Protein AF-A0A9W2Z5X0-F1 (afdb_monomer_lite)

Foldseek 3Di:
DEDEDPDEEEAEDEDADEDEDYYEYADEYEYEYEYADEYEYEEEYADEYEYEEEYAPEYEEDYEYAAEYEFDYEYAADYDYEEDDAAAYWWAWYYQAWTKTWYFTPCGDIFIEIEHHDEEGDEDENHYEYYDYYYDYYEAYYYYEDYYEYEEEYEPEYEYEYYDYDEYEYEYYDDDEYEYYEEEEPYYEYEYEDDPYYEYEEEAEPYYEYEEYADPDYEYEAEYEPDYYYYYDHDPDHYYHYDYD

Radius of gyration: 20.67 Å; chains: 1; bounding box: 52×22×67 Å

Secondary structure (DSSP, 8-state):
--EEE-SSEE--EEESSSEE--EEESSSEE--EEESSSEEEEEEESSSEE--EEESSSEEEEEEESSSEE----BSSSEE----BSSSEE----BSSSEE-----SSSEE-----SSS-B----BSSSEE--EEESSSEE--EEESSSEE--EEESSSEE--EEESSSEE--EEESSSEE--EEESSSEE--EEESSSEE--EEESSSEE--EEESSSEEEEEEESSSEE--EEE-SSEEEEEE-

pLDDT: mean 72.11, std 10.72, range [49.56, 91.31]

Organism: Biomphalaria glabrata (NCBI:txid6526)

Structure (mmCIF, N/CA/C/O backbone):
data_AF-A0A9W2Z5X0-F1
#
_entry.id   AF-A0A9W2Z5X0-F1
#
loop_
_atom_site.group_PDB
_atom_site.id
_atom_site.type_symbol
_atom_site.label_atom_id
_atom_site.label_alt_id
_atom_site.label_comp_id
_atom_site.label_asym_id
_atom_site.label_entity_id
_atom_site.label_seq_id
_atom_site.pdbx_PDB_ins_code
_atom_site.Cartn_x
_atom_site.Cartn_y
_atom_site.Cartn_z
_atom_site.occupancy
_atom_site.B_iso_or_equiv
_atom_site.auth_seq_id
_atom_site.auth_comp_id
_atom_site.auth_asym_id
_atom_site.auth_atom_id
_atom_site.pdbx_PDB_model_num
ATOM 1 N N . MET A 1 1 ? 16.957 13.459 -20.849 1.00 58.09 1 MET A N 1
ATOM 2 C CA . MET A 1 1 ? 16.651 13.043 -22.232 1.00 58.09 1 MET A CA 1
ATOM 3 C C . MET A 1 1 ? 15.141 13.015 -22.408 1.00 58.09 1 MET A C 1
ATOM 5 O O . MET A 1 1 ? 14.429 13.241 -21.432 1.00 58.09 1 MET A O 1
ATOM 9 N N . LYS A 1 2 ? 14.647 12.897 -23.642 1.00 66.69 2 LYS A N 1
ATOM 10 C CA . LYS A 1 2 ? 13.210 12.795 -23.908 1.00 66.69 2 LYS A CA 1
ATOM 11 C C . LYS A 1 2 ? 12.996 11.742 -24.983 1.00 66.69 2 LYS A C 1
ATOM 13 O O . LYS A 1 2 ? 13.159 12.061 -26.160 1.00 66.69 2 LYS A O 1
ATOM 18 N N . ASP A 1 3 ? 12.544 10.569 -24.566 1.00 66.88 3 ASP A N 1
ATOM 19 C CA . ASP A 1 3 ? 12.277 9.458 -25.465 1.00 66.88 3 ASP A CA 1
ATOM 20 C C . ASP A 1 3 ? 10.773 9.279 -25.684 1.00 66.88 3 ASP A C 1
ATOM 22 O O . ASP A 1 3 ? 9.938 9.317 -24.775 1.00 66.88 3 ASP A O 1
ATOM 26 N N . ILE A 1 4 ? 10.405 9.163 -26.961 1.00 72.25 4 ILE A N 1
ATOM 27 C CA . ILE A 1 4 ? 9.026 8.945 -27.397 1.00 72.25 4 ILE A CA 1
ATOM 28 C C . ILE A 1 4 ? 9.009 7.682 -28.250 1.00 72.25 4 ILE A C 1
ATOM 30 O O . ILE A 1 4 ? 9.373 7.726 -29.426 1.00 72.25 4 ILE A O 1
ATOM 34 N N . SER A 1 5 ? 8.528 6.571 -27.693 1.00 65.38 5 SER A N 1
ATOM 35 C CA . SER A 1 5 ? 8.350 5.334 -28.454 1.00 65.38 5 SER A CA 1
ATOM 36 C C . SER A 1 5 ? 6.986 5.311 -29.153 1.00 65.38 5 SER A C 1
ATOM 38 O O . SER A 1 5 ? 5.929 5.580 -28.565 1.00 65.38 5 SER A O 1
ATOM 40 N N . ARG A 1 6 ? 7.012 5.028 -30.462 1.00 63.22 6 ARG A N 1
ATOM 41 C CA . ARG A 1 6 ? 5.816 4.799 -31.297 1.00 63.22 6 ARG A CA 1
ATOM 42 C C . ARG A 1 6 ? 5.691 3.353 -31.784 1.00 63.22 6 ARG A C 1
ATOM 44 O O . ARG A 1 6 ? 4.671 3.004 -32.365 1.00 63.22 6 ARG A O 1
ATOM 51 N N . THR A 1 7 ? 6.697 2.527 -31.517 1.00 61.31 7 THR A N 1
ATOM 52 C CA . THR A 1 7 ? 6.720 1.077 -31.728 1.00 61.31 7 THR A CA 1
ATOM 53 C C . THR A 1 7 ? 6.756 0.371 -30.365 1.00 61.31 7 THR A C 1
ATOM 55 O O . THR A 1 7 ? 7.130 0.994 -29.367 1.00 61.31 7 THR A O 1
ATOM 58 N N . PRO A 1 8 ? 6.313 -0.892 -30.251 1.00 69.56 8 PRO A N 1
ATOM 59 C CA . PRO A 1 8 ? 6.511 -1.671 -29.028 1.00 69.56 8 PRO A CA 1
ATOM 60 C C . PRO A 1 8 ? 8.005 -1.798 -28.710 1.00 69.56 8 PRO A C 1
ATOM 62 O O . PRO A 1 8 ? 8.800 -2.076 -29.606 1.00 69.56 8 PRO A O 1
ATOM 65 N N . GLY A 1 9 ? 8.396 -1.594 -27.451 1.00 72.06 9 GLY A N 1
ATOM 66 C CA . GLY A 1 9 ? 9.808 -1.651 -27.077 1.00 72.06 9 GLY A CA 1
ATOM 67 C C . GLY A 1 9 ? 10.104 -1.231 -25.641 1.00 72.06 9 GLY A C 1
ATOM 68 O O . GLY A 1 9 ? 9.213 -0.842 -24.880 1.00 72.06 9 GLY A O 1
ATOM 69 N N . CYS A 1 10 ? 11.379 -1.328 -25.273 1.00 74.44 10 CYS A N 1
ATOM 70 C CA . CYS A 1 10 ? 11.886 -0.930 -23.964 1.00 74.44 10 CYS A CA 1
ATOM 71 C C . CYS A 1 10 ? 12.675 0.373 -24.080 1.00 74.44 10 CYS A C 1
ATOM 73 O O . CYS A 1 10 ? 13.546 0.480 -24.942 1.00 74.44 10 CYS A O 1
ATOM 75 N N . ILE A 1 11 ? 12.389 1.320 -23.189 1.00 75.94 11 ILE A N 1
ATOM 76 C CA . ILE A 1 11 ? 13.171 2.543 -23.015 1.00 75.94 11 ILE A CA 1
ATOM 77 C C . ILE A 1 11 ? 14.026 2.367 -21.761 1.00 75.94 11 ILE A C 1
ATOM 79 O O . ILE A 1 11 ? 13.597 1.756 -20.774 1.00 75.94 11 ILE A O 1
ATOM 83 N N . LYS A 1 12 ? 15.282 2.798 -21.843 1.00 79.88 12 LYS A N 1
ATOM 84 C CA . LYS A 1 12 ? 16.223 2.689 -20.737 1.00 79.88 12 LYS A CA 1
ATOM 85 C C . LYS A 1 12 ? 17.128 3.906 -20.718 1.00 79.88 12 LYS A C 1
ATOM 87 O O . LYS A 1 12 ? 18.135 3.923 -21.429 1.00 79.88 12 LYS A O 1
ATOM 92 N N . ASP A 1 13 ? 16.844 4.816 -19.800 1.00 75.75 13 ASP A N 1
ATOM 93 C CA . ASP A 1 13 ? 17.713 5.946 -19.534 1.00 75.75 13 ASP A CA 1
ATOM 94 C C . ASP A 1 13 ? 18.647 5.656 -18.347 1.00 75.75 13 ASP A C 1
ATOM 96 O O . ASP A 1 13 ? 18.274 5.173 -17.271 1.00 75.75 13 ASP A O 1
ATOM 100 N N . ILE A 1 14 ? 19.934 5.939 -18.554 1.00 78.31 14 ILE A N 1
ATOM 101 C CA . ILE A 1 14 ? 20.936 5.951 -17.488 1.00 78.31 14 ILE A CA 1
ATOM 102 C C . ILE A 1 14 ? 21.578 7.329 -17.477 1.00 78.31 14 ILE A C 1
ATOM 104 O O . ILE A 1 14 ? 22.354 7.663 -18.373 1.00 78.31 14 ILE A O 1
ATOM 108 N N . SER A 1 15 ? 21.341 8.096 -16.415 1.00 69.38 15 SER A N 1
ATOM 109 C CA . SER A 1 15 ? 22.030 9.363 -16.196 1.00 69.38 15 SER A CA 1
ATOM 110 C C . SER A 1 15 ? 23.155 9.214 -15.165 1.00 69.38 15 SER A C 1
ATOM 112 O O . SER A 1 15 ? 22.996 8.690 -14.055 1.00 69.38 15 SER A O 1
ATOM 114 N N . ARG A 1 16 ? 24.350 9.664 -15.561 1.00 71.94 16 ARG A N 1
ATOM 115 C CA . ARG A 1 16 ? 25.518 9.818 -14.672 1.00 71.94 16 ARG A CA 1
ATOM 116 C C . ARG A 1 16 ? 25.823 11.279 -14.346 1.00 71.94 16 ARG A C 1
ATOM 118 O O . ARG A 1 16 ? 26.657 11.547 -13.491 1.00 71.94 16 ARG A O 1
ATOM 125 N N . THR A 1 17 ? 25.137 12.201 -15.008 1.00 71.12 17 THR A N 1
ATOM 126 C CA . THR A 1 17 ? 25.134 13.635 -14.729 1.00 71.12 17 THR A CA 1
ATOM 127 C C . THR A 1 17 ? 23.775 14.029 -14.145 1.00 71.12 17 THR A C 1
ATOM 129 O O . THR A 1 17 ? 22.790 13.307 -14.333 1.00 71.12 17 THR A O 1
ATOM 132 N N . PRO A 1 18 ? 23.678 15.122 -13.371 1.00 73.25 18 PRO A N 1
ATOM 133 C CA . PRO A 1 18 ? 22.386 15.630 -12.917 1.00 73.25 18 PRO A CA 1
ATOM 134 C C . PRO A 1 18 ? 21.479 15.928 -14.113 1.00 73.25 18 PRO A C 1
ATOM 136 O O . PRO A 1 18 ? 21.916 16.536 -15.090 1.00 73.25 18 PRO A O 1
ATOM 139 N N . GLY A 1 19 ? 20.221 15.498 -14.054 1.00 71.94 19 GLY A N 1
ATOM 140 C CA . GLY A 1 19 ? 19.314 15.692 -15.179 1.00 71.94 19 GLY A CA 1
ATOM 141 C C . GLY A 1 19 ? 17.954 15.034 -15.010 1.00 71.94 19 GLY A C 1
ATOM 142 O O . GLY A 1 19 ? 17.706 14.286 -14.063 1.00 71.94 19 GLY A O 1
ATOM 143 N N . CYS A 1 20 ? 17.076 15.338 -15.962 1.00 73.69 20 CYS A N 1
ATOM 144 C CA . CYS A 1 20 ? 15.714 14.822 -16.015 1.00 73.69 20 CYS A CA 1
ATOM 145 C C . CYS A 1 20 ? 15.576 13.790 -17.136 1.00 73.69 20 CYS A C 1
ATOM 147 O O . CYS A 1 20 ? 16.031 14.029 -18.264 1.00 73.69 20 CYS A O 1
ATOM 149 N N . MET A 1 21 ? 14.915 12.683 -16.817 1.00 75.75 21 MET A N 1
ATOM 150 C CA . MET A 1 21 ? 14.510 11.636 -17.753 1.00 75.75 21 MET A CA 1
ATOM 151 C C . MET A 1 21 ? 13.000 11.729 -17.956 1.00 75.75 21 MET A C 1
ATOM 153 O O . MET A 1 21 ? 12.258 12.199 -17.081 1.00 75.75 21 MET A O 1
ATOM 157 N N . LYS A 1 22 ? 12.567 11.463 -19.186 1.00 78.75 22 LYS A N 1
ATOM 158 C CA . LYS A 1 22 ? 11.159 11.568 -19.535 1.00 78.75 22 LYS A CA 1
ATOM 159 C C . LYS A 1 22 ? 10.834 10.627 -20.668 1.00 78.75 22 LYS A C 1
ATOM 161 O O . LYS A 1 22 ? 11.067 10.966 -21.835 1.00 78.75 22 LYS A O 1
ATOM 166 N N . ASP A 1 23 ? 10.086 9.606 -20.301 1.00 75.69 23 ASP A N 1
ATOM 167 C CA . ASP A 1 23 ? 9.649 8.592 -21.225 1.00 75.69 23 ASP A CA 1
ATOM 168 C C . ASP A 1 23 ? 8.145 8.701 -21.474 1.00 75.69 23 ASP A C 1
ATOM 170 O O . ASP A 1 23 ? 7.306 8.902 -20.582 1.00 75.69 23 ASP A O 1
ATOM 174 N N . ILE A 1 24 ? 7.784 8.651 -22.754 1.00 76.62 24 ILE A N 1
ATOM 175 C CA . ILE A 1 24 ? 6.391 8.628 -23.187 1.00 76.62 24 ILE A CA 1
ATOM 176 C C . ILE A 1 24 ? 6.199 7.471 -24.150 1.00 76.62 24 ILE A C 1
ATOM 178 O O . ILE A 1 24 ? 6.731 7.484 -25.261 1.00 76.62 24 ILE A O 1
ATOM 182 N N . SER A 1 25 ? 5.298 6.564 -23.790 1.00 71.69 25 SER A N 1
ATOM 183 C CA . SER A 1 25 ? 4.828 5.522 -24.690 1.00 71.69 25 SER A CA 1
ATOM 184 C C . SER A 1 25 ? 3.357 5.687 -25.053 1.00 71.69 25 SER A C 1
ATOM 186 O O . SER A 1 25 ? 2.485 6.065 -24.254 1.00 71.69 25 SER A O 1
ATOM 188 N N . ARG A 1 26 ? 3.069 5.403 -26.322 1.00 72.50 26 ARG A N 1
ATOM 189 C CA . ARG A 1 26 ? 1.698 5.252 -26.834 1.00 72.50 26 ARG A CA 1
ATOM 190 C C . ARG A 1 26 ? 1.366 3.809 -27.217 1.00 72.50 26 ARG A C 1
ATOM 192 O O . ARG A 1 26 ? 0.219 3.536 -27.553 1.00 72.50 26 ARG A O 1
ATOM 199 N N . THR A 1 27 ? 2.365 2.938 -27.151 1.00 71.19 27 THR A N 1
ATOM 200 C CA . THR A 1 27 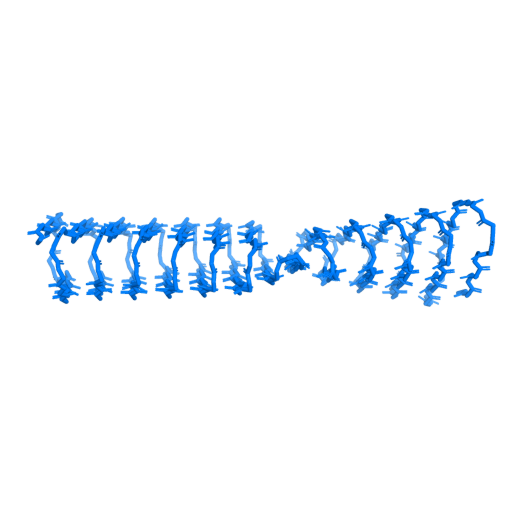? 2.350 1.493 -27.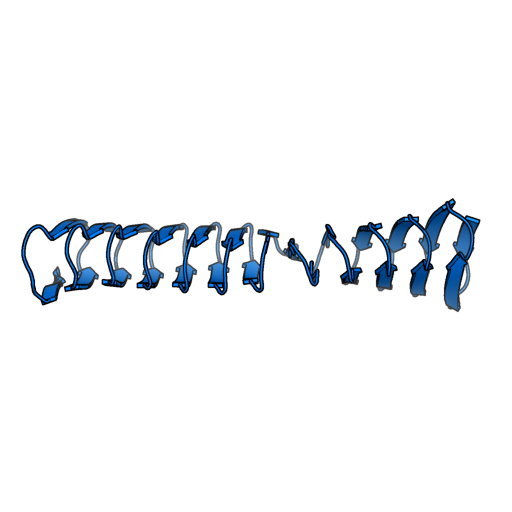381 1.00 71.19 27 THR A CA 1
ATOM 201 C C . THR A 1 27 ? 2.800 0.778 -26.104 1.00 71.19 27 THR A C 1
ATOM 203 O O . THR A 1 27 ? 3.384 1.418 -25.223 1.00 71.19 27 THR A O 1
ATOM 206 N N . PRO A 1 28 ? 2.505 -0.524 -25.942 1.00 73.69 28 PRO A N 1
ATOM 207 C CA . PRO A 1 28 ? 2.968 -1.282 -24.783 1.00 73.69 28 PRO A CA 1
ATOM 208 C C . PRO A 1 28 ? 4.477 -1.115 -24.572 1.00 73.69 28 PRO A C 1
ATOM 210 O O . PRO A 1 28 ? 5.248 -1.252 -25.527 1.00 73.69 28 PRO A O 1
ATOM 213 N N . CYS A 1 29 ? 4.887 -0.776 -23.345 1.00 69.44 29 CYS A N 1
ATOM 214 C CA . CYS A 1 29 ? 6.276 -0.420 -23.064 1.00 69.44 29 CYS A CA 1
ATOM 215 C C . CYS A 1 29 ? 6.737 -0.757 -21.645 1.00 69.44 29 CYS A C 1
ATOM 217 O O . CYS A 1 29 ? 5.951 -0.834 -20.695 1.00 69.44 29 CYS A O 1
ATOM 219 N N . CYS A 1 30 ? 8.058 -0.815 -21.511 1.00 73.25 30 CYS A N 1
ATOM 220 C CA . CYS A 1 30 ? 8.751 -0.784 -20.231 1.00 73.25 30 CYS A CA 1
ATOM 221 C C . CYS A 1 30 ? 9.679 0.428 -20.216 1.00 73.25 30 CYS A C 1
ATOM 223 O O . CYS A 1 30 ? 10.467 0.585 -21.151 1.00 73.25 30 CYS A O 1
ATOM 225 N N . MET A 1 31 ? 9.566 1.246 -19.176 1.00 75.81 31 MET A N 1
ATOM 226 C CA . MET A 1 31 ? 10.420 2.402 -18.921 1.00 75.81 31 MET A CA 1
ATOM 227 C C . MET A 1 31 ? 11.278 2.111 -17.693 1.00 75.81 31 MET A C 1
ATOM 229 O O . MET A 1 31 ? 10.868 1.378 -16.777 1.00 75.81 31 MET A O 1
ATOM 233 N N . LYS A 1 32 ? 12.530 2.550 -17.754 1.00 79.44 32 LYS A N 1
ATOM 234 C CA . LYS A 1 32 ? 13.484 2.307 -16.685 1.00 79.44 32 LYS A CA 1
ATOM 235 C C . LYS A 1 32 ? 14.489 3.432 -16.623 1.00 79.44 32 LYS A C 1
ATOM 237 O O . LYS A 1 32 ? 15.472 3.409 -17.371 1.00 79.44 32 LYS A O 1
ATOM 242 N N . ASP A 1 33 ? 14.339 4.237 -15.588 1.00 75.19 33 ASP A N 1
ATOM 243 C CA . ASP A 1 33 ? 15.268 5.302 -15.308 1.00 75.19 33 ASP A CA 1
ATOM 244 C C . ASP A 1 33 ? 16.207 4.917 -14.156 1.00 75.19 33 ASP A C 1
ATOM 246 O O . ASP A 1 33 ? 15.829 4.419 -13.084 1.00 75.19 33 ASP A O 1
ATOM 250 N N . ILE A 1 34 ? 17.507 5.105 -14.383 1.00 76.62 34 ILE A N 1
ATOM 251 C CA . ILE A 1 34 ? 18.519 4.973 -13.335 1.00 76.62 34 ILE A CA 1
ATOM 252 C C . ILE A 1 34 ? 19.314 6.260 -13.250 1.00 76.62 34 ILE A C 1
ATOM 254 O O . ILE A 1 34 ? 20.013 6.633 -14.193 1.00 76.62 34 ILE A O 1
ATOM 258 N N . SER A 1 35 ? 19.349 6.837 -12.050 1.00 71.44 35 SER A N 1
ATOM 259 C CA . SER A 1 35 ? 20.284 7.902 -11.727 1.00 71.44 35 SER A CA 1
ATOM 260 C C . SER A 1 35 ? 21.217 7.537 -10.576 1.00 71.44 35 SER A C 1
ATOM 262 O O . SER A 1 35 ? 20.842 6.965 -9.542 1.00 71.44 35 SER A O 1
ATOM 264 N N . SER A 1 36 ? 22.483 7.906 -10.750 1.00 69.88 36 SER A N 1
ATOM 265 C CA . SER A 1 36 ? 23.468 7.895 -9.656 1.00 69.88 36 SER A CA 1
ATOM 266 C C . SER A 1 36 ? 23.687 9.288 -9.055 1.00 69.88 36 SER A C 1
ATOM 268 O O . SER A 1 36 ? 24.142 9.410 -7.920 1.00 69.88 36 SER A O 1
ATOM 270 N N . THR A 1 37 ? 23.277 10.324 -9.778 1.00 69.75 37 THR A N 1
ATOM 271 C CA . THR A 1 37 ? 23.220 11.742 -9.404 1.00 69.75 37 THR A CA 1
ATOM 272 C C . THR A 1 37 ? 21.776 12.165 -9.101 1.00 69.75 37 THR A C 1
ATOM 274 O O . THR A 1 37 ? 20.848 11.417 -9.434 1.00 69.75 37 THR A O 1
ATOM 277 N N . PRO A 1 38 ? 21.562 13.334 -8.466 1.00 68.94 38 PRO A N 1
ATOM 278 C CA . PRO A 1 38 ? 20.219 13.858 -8.240 1.00 68.94 38 PRO A CA 1
ATOM 279 C C . PRO A 1 38 ? 19.409 13.880 -9.540 1.00 68.94 38 PRO A C 1
ATOM 281 O O . PRO A 1 38 ? 19.912 14.336 -10.573 1.00 68.94 38 PRO A O 1
ATOM 284 N N . SER A 1 39 ? 18.182 13.354 -9.496 1.00 70.12 39 SER A N 1
ATOM 285 C CA . SER A 1 39 ? 17.377 13.144 -10.700 1.00 70.12 39 SER A CA 1
ATOM 286 C C . SER A 1 39 ? 15.877 13.239 -10.477 1.00 70.12 39 SER A C 1
ATOM 288 O O . SER A 1 39 ? 15.349 13.094 -9.368 1.00 70.12 39 SER A O 1
ATOM 290 N N . CYS A 1 40 ? 15.210 13.475 -11.601 1.00 70.00 40 CYS A N 1
ATOM 291 C CA . CYS A 1 40 ? 13.772 13.409 -11.742 1.00 70.00 40 CYS A CA 1
ATOM 292 C C . CYS A 1 40 ? 13.458 12.441 -12.877 1.00 70.00 40 CYS A C 1
ATOM 294 O O . CYS A 1 40 ? 13.993 12.598 -13.981 1.00 70.00 40 CYS A O 1
ATOM 296 N N . MET A 1 41 ? 12.615 11.465 -12.569 1.00 73.00 41 MET A N 1
ATOM 297 C CA . MET A 1 41 ? 12.233 10.389 -13.470 1.00 73.00 41 MET A CA 1
ATOM 298 C C . MET A 1 41 ? 10.724 10.444 -13.668 1.00 73.00 41 MET A C 1
ATOM 300 O O . MET A 1 41 ? 9.966 10.809 -12.751 1.00 73.00 41 MET A O 1
ATOM 304 N N . LYS A 1 42 ? 10.314 10.297 -14.927 1.00 75.19 42 LYS A N 1
ATOM 305 C CA . LYS A 1 42 ? 8.926 10.512 -15.299 1.00 75.19 42 LYS A CA 1
ATOM 306 C C . LYS A 1 42 ? 8.527 9.655 -16.471 1.00 75.19 42 LYS A C 1
ATOM 308 O O . LYS A 1 42 ? 8.740 10.030 -17.628 1.00 75.19 42 LYS A O 1
ATOM 313 N N . ASP A 1 43 ? 7.667 8.718 -16.138 1.00 71.12 43 ASP A N 1
ATOM 314 C CA . ASP A 1 43 ? 7.169 7.769 -17.097 1.00 71.12 43 ASP A CA 1
ATOM 315 C C . ASP A 1 43 ? 5.669 7.974 -17.351 1.00 71.12 43 ASP A C 1
ATOM 317 O O . ASP A 1 43 ? 4.849 8.226 -16.456 1.00 71.12 43 ASP A O 1
ATOM 321 N N . ILE A 1 44 ? 5.278 7.934 -18.626 1.00 72.25 44 ILE A N 1
ATOM 322 C CA . ILE A 1 44 ? 3.876 8.022 -19.044 1.00 72.25 44 ILE A CA 1
ATOM 323 C C . ILE A 1 44 ? 3.562 6.903 -20.026 1.00 72.25 44 ILE A C 1
ATOM 325 O O . ILE A 1 44 ? 4.064 6.891 -21.149 1.00 72.25 44 ILE A O 1
ATOM 329 N N . SER A 1 45 ? 2.595 6.065 -19.656 1.00 66.94 45 SER A N 1
ATOM 330 C CA . SER A 1 45 ? 2.051 5.014 -20.515 1.00 66.94 45 SER A CA 1
ATOM 331 C C . SER A 1 45 ? 0.560 5.233 -20.810 1.00 66.94 45 SER A C 1
ATOM 333 O O . SER A 1 45 ? -0.283 5.420 -19.921 1.00 66.94 45 SER A O 1
ATOM 335 N N . ARG A 1 46 ? 0.207 5.275 -22.105 1.00 65.19 46 ARG A N 1
ATOM 336 C CA . ARG A 1 46 ? -1.200 5.340 -22.570 1.00 65.19 46 ARG A CA 1
ATOM 337 C C . ARG A 1 46 ? -1.842 3.968 -22.784 1.00 65.19 46 ARG A C 1
ATOM 339 O O . ARG A 1 46 ? -3.067 3.884 -22.776 1.00 65.19 46 ARG A O 1
ATOM 346 N N . THR A 1 47 ? -1.009 2.961 -22.968 1.00 66.38 47 THR A N 1
ATOM 347 C CA . THR A 1 47 ? -1.290 1.524 -23.096 1.00 66.38 47 THR A CA 1
ATOM 348 C C . THR A 1 47 ? -0.617 0.793 -21.929 1.00 66.38 47 THR A C 1
ATOM 350 O O . THR A 1 47 ? 0.087 1.452 -21.161 1.00 66.38 47 THR A O 1
ATOM 353 N N . PRO A 1 48 ? -0.839 -0.521 -21.724 1.00 63.88 48 PRO A N 1
ATOM 354 C CA . PRO A 1 48 ? -0.263 -1.226 -20.583 1.00 63.88 48 PRO A CA 1
ATOM 355 C C . PRO A 1 48 ? 1.249 -1.007 -20.490 1.00 63.88 48 PRO A C 1
ATOM 357 O O . PRO A 1 48 ? 1.948 -1.101 -21.502 1.00 63.88 48 PRO A O 1
ATOM 360 N N . GLY A 1 49 ? 1.727 -0.658 -19.294 1.00 66.56 49 GLY A N 1
ATOM 361 C CA . GLY A 1 49 ? 3.107 -0.223 -19.115 1.00 66.56 49 GLY A CA 1
ATOM 362 C C . GLY A 1 49 ? 3.631 -0.382 -17.694 1.00 66.56 49 GLY A C 1
ATOM 363 O O . GLY A 1 49 ? 2.879 -0.335 -16.715 1.00 66.56 49 GLY A O 1
ATOM 364 N N . CYS A 1 50 ? 4.940 -0.598 -17.610 1.00 68.06 50 CYS A N 1
ATOM 365 C CA . CYS A 1 50 ? 5.689 -0.691 -16.363 1.00 68.06 50 CYS A CA 1
ATOM 366 C C . CYS A 1 50 ? 6.738 0.407 -16.310 1.00 68.06 50 CYS A C 1
ATOM 368 O O . CYS A 1 50 ? 7.402 0.677 -17.313 1.00 68.06 50 CYS A O 1
ATOM 370 N N . MET A 1 51 ? 6.850 1.006 -15.135 1.00 71.06 51 MET A N 1
ATOM 371 C CA . MET A 1 51 ? 7.651 2.190 -14.884 1.00 71.06 51 MET A CA 1
ATOM 372 C C . MET A 1 51 ? 8.481 1.915 -13.637 1.00 71.06 51 MET A C 1
ATOM 374 O O . MET A 1 51 ? 8.024 1.223 -12.710 1.00 71.06 51 MET A O 1
ATOM 378 N N . LYS A 1 52 ? 9.770 2.231 -13.724 1.00 73.94 52 LYS A N 1
ATOM 379 C CA . LYS A 1 52 ? 10.713 1.809 -12.699 1.00 73.94 52 LYS A CA 1
ATOM 380 C C . LYS A 1 52 ? 11.884 2.742 -12.607 1.00 73.94 52 LYS A C 1
ATOM 382 O O . LYS A 1 52 ? 12.854 2.612 -13.360 1.00 73.94 52 LYS A O 1
ATOM 387 N N . ASP A 1 53 ? 11.922 3.399 -11.465 1.00 68.75 53 ASP A N 1
ATOM 388 C CA . ASP A 1 53 ? 12.913 4.422 -11.274 1.00 68.75 53 ASP A CA 1
ATOM 389 C C . ASP A 1 53 ? 13.766 4.142 -10.049 1.00 68.75 53 ASP A C 1
ATOM 391 O O . ASP A 1 53 ? 13.332 3.620 -9.014 1.00 68.75 53 ASP A O 1
ATOM 395 N N . ILE A 1 54 ? 15.055 4.420 -10.191 1.00 70.06 54 ILE A N 1
ATOM 396 C CA . ILE A 1 54 ? 16.039 4.172 -9.147 1.00 70.06 54 ILE A CA 1
ATOM 397 C C . ILE A 1 54 ? 16.901 5.409 -8.976 1.00 70.06 54 ILE A C 1
ATOM 399 O O . ILE A 1 54 ? 17.683 5.753 -9.863 1.00 70.06 54 ILE A O 1
ATOM 403 N N . SER A 1 55 ? 16.864 5.981 -7.773 1.00 64.25 55 SER A N 1
ATOM 404 C CA . SER A 1 55 ? 17.769 7.054 -7.376 1.00 64.25 55 SER A CA 1
ATOM 405 C C . SER A 1 55 ? 18.706 6.601 -6.245 1.00 64.25 55 SER A C 1
ATOM 407 O O . SER A 1 55 ? 18.304 6.138 -5.169 1.00 64.25 55 SER A O 1
ATOM 409 N N . ARG A 1 56 ? 20.022 6.675 -6.477 1.00 61.84 56 ARG A N 1
ATOM 410 C CA . ARG A 1 56 ? 21.021 6.402 -5.415 1.00 61.84 56 ARG A CA 1
ATOM 411 C C . ARG A 1 56 ? 21.254 7.609 -4.509 1.00 61.84 56 ARG A C 1
ATOM 413 O O . ARG A 1 56 ? 21.568 7.447 -3.332 1.00 61.84 56 ARG A O 1
ATOM 420 N N . THR A 1 57 ? 21.060 8.789 -5.061 1.00 63.88 57 THR A N 1
ATOM 421 C CA . THR A 1 57 ? 21.024 10.094 -4.401 1.00 63.88 57 THR A CA 1
ATOM 422 C C . THR A 1 57 ? 19.561 10.558 -4.302 1.00 63.88 57 THR A C 1
ATOM 424 O O . THR A 1 57 ? 18.673 9.825 -4.760 1.00 63.88 57 THR A O 1
ATOM 427 N N . PRO A 1 58 ? 19.264 11.693 -3.641 1.00 58.28 58 PRO A N 1
ATOM 428 C CA . PRO A 1 58 ? 17.888 12.148 -3.485 1.00 58.28 58 PRO A CA 1
ATOM 429 C C . PRO A 1 58 ? 17.201 12.233 -4.846 1.00 58.28 58 PRO A C 1
ATOM 431 O O . PRO A 1 58 ? 17.775 12.771 -5.797 1.00 58.28 58 PRO A O 1
ATOM 434 N N . GLY A 1 59 ? 16.008 11.653 -4.946 1.00 64.44 59 GLY A N 1
ATOM 435 C CA . GLY A 1 59 ? 15.322 11.513 -6.222 1.00 64.44 59 GLY A CA 1
ATOM 436 C C . GLY A 1 59 ? 13.816 11.446 -6.073 1.00 64.44 59 GLY A C 1
ATOM 437 O O . GLY A 1 59 ? 13.281 11.008 -5.046 1.00 64.44 59 GLY A O 1
ATOM 438 N N . CYS A 1 60 ? 13.164 11.939 -7.117 1.00 64.94 60 CYS A N 1
ATOM 439 C CA . CYS A 1 60 ? 11.722 12.004 -7.237 1.00 64.94 60 CYS A CA 1
ATOM 440 C C . CYS A 1 60 ? 11.298 11.164 -8.411 1.00 64.94 60 CYS A C 1
ATOM 442 O O . CYS A 1 60 ? 11.866 11.281 -9.503 1.00 64.94 60 CYS A O 1
ATOM 444 N N . ILE A 1 61 ? 10.277 10.365 -8.156 1.00 66.25 61 ILE A N 1
ATOM 445 C CA . ILE A 1 61 ? 9.775 9.458 -9.147 1.00 66.25 61 ILE A CA 1
ATOM 446 C C . ILE A 1 61 ? 8.271 9.647 -9.260 1.00 66.25 61 ILE A C 1
ATOM 448 O O . ILE A 1 61 ? 7.570 9.965 -8.290 1.00 66.25 61 ILE A O 1
ATOM 452 N N . LYS A 1 62 ? 7.820 9.589 -10.507 1.00 68.38 62 LYS A N 1
ATOM 453 C CA . LYS A 1 62 ? 6.430 9.666 -10.839 1.00 68.38 62 LYS A CA 1
ATOM 454 C C . LYS A 1 62 ? 6.173 8.926 -12.121 1.00 68.38 62 LYS A C 1
ATOM 456 O O . LYS A 1 62 ? 6.533 9.402 -13.200 1.00 68.38 62 LYS A O 1
ATOM 461 N N . ASP A 1 63 ? 5.236 8.015 -12.006 1.00 67.12 63 ASP A N 1
ATOM 462 C CA . ASP A 1 63 ? 4.744 7.344 -13.178 1.00 67.12 63 ASP A CA 1
ATOM 463 C C . ASP A 1 63 ? 3.235 7.587 -13.393 1.00 67.12 63 ASP A C 1
ATOM 465 O O . ASP A 1 63 ? 2.495 8.137 -12.559 1.00 67.12 63 ASP A O 1
ATOM 469 N N . ILE A 1 64 ? 2.745 7.318 -14.597 1.00 66.38 64 ILE A N 1
ATOM 470 C CA . ILE A 1 64 ? 1.323 7.457 -14.909 1.00 66.38 64 ILE A CA 1
ATOM 471 C C . ILE A 1 64 ? 0.900 6.366 -15.878 1.00 66.38 64 ILE A C 1
ATOM 473 O O . ILE A 1 64 ? 1.420 6.277 -16.990 1.00 66.38 64 ILE A O 1
ATOM 477 N N . SER A 1 65 ? -0.148 5.633 -15.504 1.00 62.47 65 SER A N 1
ATOM 478 C CA . SER A 1 65 ? -0.785 4.637 -16.364 1.00 62.47 65 SER A CA 1
ATOM 479 C C . SER A 1 65 ? -2.260 4.958 -16.640 1.00 62.47 65 SER A C 1
ATOM 481 O O . SER A 1 65 ? -3.053 5.287 -15.746 1.00 62.47 65 SER A O 1
ATOM 483 N N . ARG A 1 66 ? -2.637 4.951 -17.926 1.00 59.47 66 ARG A N 1
ATOM 484 C CA . ARG A 1 66 ? -4.015 5.230 -18.394 1.00 59.47 66 ARG A CA 1
ATOM 485 C C . ARG A 1 66 ? -4.862 3.960 -18.529 1.00 59.47 66 ARG A C 1
ATOM 487 O O . ARG A 1 66 ? -6.049 3.973 -18.217 1.00 59.47 66 ARG A O 1
ATOM 494 N N . THR A 1 67 ? -4.231 2.885 -18.957 1.00 61.34 67 THR A N 1
ATOM 495 C CA . THR A 1 67 ? -4.667 1.484 -18.854 1.00 61.34 67 THR A CA 1
ATOM 496 C C . THR A 1 67 ? -3.988 0.857 -17.622 1.00 61.34 67 THR A C 1
ATOM 498 O O . THR A 1 67 ? -3.299 1.592 -16.913 1.00 61.34 67 THR A O 1
ATOM 501 N N . PRO A 1 68 ? -4.144 -0.447 -17.325 1.00 57.00 68 PRO A N 1
ATOM 502 C CA . PRO A 1 68 ? -3.446 -1.059 -16.201 1.00 57.00 68 PRO A CA 1
ATOM 503 C C . PRO A 1 68 ? -1.944 -0.770 -16.230 1.00 57.00 68 PRO A C 1
ATOM 505 O O . PRO A 1 68 ? -1.310 -0.933 -17.276 1.00 57.00 68 PRO A O 1
ATOM 508 N N . GLY A 1 69 ? -1.390 -0.329 -15.102 1.00 61.50 69 GLY A N 1
ATOM 509 C CA . GLY A 1 69 ? 0.039 -0.062 -15.008 1.00 61.50 69 GLY A CA 1
ATOM 510 C C . GLY A 1 69 ? 0.577 -0.095 -13.590 1.00 61.50 69 GLY A C 1
ATOM 511 O O . GLY A 1 69 ? -0.142 0.119 -12.608 1.00 61.50 69 GLY A O 1
ATOM 512 N N . CYS A 1 70 ? 1.858 -0.436 -13.536 1.00 62.12 70 CYS A N 1
ATOM 513 C CA . CYS A 1 70 ? 2.607 -0.667 -12.317 1.00 62.12 70 CYS A CA 1
ATOM 514 C C . CYS A 1 70 ? 3.733 0.332 -12.225 1.00 62.12 70 CYS A C 1
ATOM 516 O O . CYS A 1 70 ? 4.406 0.615 -13.221 1.00 62.12 70 CYS A O 1
ATOM 518 N N . MET A 1 71 ? 3.913 0.804 -11.007 1.00 64.81 71 MET A N 1
ATOM 519 C CA . MET A 1 71 ? 4.849 1.849 -10.700 1.00 64.81 71 MET A CA 1
ATOM 520 C C . MET A 1 71 ? 5.596 1.478 -9.451 1.00 64.81 71 MET A C 1
ATOM 522 O O . MET A 1 71 ? 5.110 0.717 -8.593 1.00 64.81 71 MET A O 1
ATOM 526 N N . LYS A 1 72 ? 6.861 1.838 -9.485 1.00 65.62 72 LYS A N 1
ATOM 527 C CA . LYS A 1 72 ? 7.784 1.404 -8.477 1.00 65.62 72 LYS A CA 1
ATOM 528 C C . LYS A 1 72 ? 8.992 2.258 -8.585 1.00 65.62 72 LYS A C 1
ATOM 530 O O . LYS A 1 72 ? 9.846 2.068 -9.458 1.00 65.62 72 LYS A O 1
ATOM 535 N N . ASP A 1 73 ? 9.189 2.942 -7.493 1.00 65.06 73 ASP A N 1
ATOM 536 C CA . ASP A 1 73 ? 10.335 3.785 -7.456 1.00 65.06 73 ASP A CA 1
ATOM 537 C C . ASP A 1 73 ? 11.322 3.201 -6.444 1.00 65.06 73 ASP A C 1
ATOM 539 O O . ASP A 1 73 ? 11.061 2.149 -5.852 1.00 65.06 73 ASP A O 1
ATOM 543 N N . ILE A 1 74 ? 12.509 3.755 -6.246 1.00 63.97 74 ILE A N 1
ATOM 544 C CA . ILE A 1 74 ? 13.375 3.392 -5.115 1.00 63.97 74 ILE A CA 1
ATOM 545 C C . ILE A 1 74 ? 14.269 4.586 -4.834 1.00 63.97 74 ILE A C 1
ATOM 547 O O . ILE A 1 74 ? 14.907 5.084 -5.762 1.00 63.97 74 ILE A O 1
ATOM 551 N N . SER A 1 75 ? 14.480 4.920 -3.555 1.00 58.75 75 SER A N 1
ATOM 552 C CA . SER A 1 75 ? 15.729 5.601 -3.201 1.00 58.75 75 SER A CA 1
ATOM 553 C C . SER A 1 75 ? 16.497 5.060 -2.005 1.00 58.75 75 SER A C 1
ATOM 555 O O . SER A 1 75 ? 15.983 4.432 -1.076 1.00 58.75 75 SER A O 1
ATOM 557 N N . ARG A 1 76 ? 17.810 5.297 -2.059 1.00 57.72 76 ARG A N 1
ATOM 558 C CA . ARG A 1 76 ? 18.758 4.956 -0.986 1.00 57.72 76 ARG A CA 1
ATOM 559 C C . ARG A 1 76 ? 18.994 6.079 0.014 1.00 57.72 76 ARG A C 1
ATOM 561 O O . ARG A 1 76 ? 19.462 5.823 1.117 1.00 57.72 76 ARG A O 1
ATOM 568 N N . THR A 1 77 ? 18.678 7.292 -0.383 1.00 58.56 77 THR A N 1
ATOM 569 C CA . THR A 1 77 ? 18.627 8.481 0.465 1.00 58.56 77 THR A CA 1
ATOM 570 C C . THR A 1 77 ? 17.130 8.781 0.659 1.00 58.56 77 THR A C 1
ATOM 572 O O . THR A 1 77 ? 16.356 7.823 0.645 1.00 58.56 77 THR A O 1
ATOM 575 N N . PRO A 1 78 ? 16.658 9.985 0.992 1.00 53.06 78 PRO A N 1
ATOM 576 C CA . PRO A 1 78 ? 15.217 10.222 1.038 1.00 53.06 78 PRO A CA 1
ATOM 577 C C . PRO A 1 78 ? 14.596 10.117 -0.371 1.00 53.06 78 PRO A C 1
ATOM 579 O O . PRO A 1 78 ? 15.128 10.725 -1.301 1.00 53.06 78 PRO A O 1
ATOM 582 N N . SER A 1 79 ? 13.461 9.413 -0.520 1.00 61.12 79 SER A N 1
ATOM 583 C CA . SER A 1 79 ? 12.615 9.448 -1.733 1.00 61.12 79 SER A CA 1
ATOM 584 C C . SER A 1 79 ? 11.171 9.702 -1.409 1.00 61.12 79 SER A C 1
ATOM 586 O O . SER A 1 79 ? 10.608 9.224 -0.417 1.00 61.12 79 SER A O 1
ATOM 588 N N . CYS A 1 80 ? 10.588 10.394 -2.376 1.00 58.06 80 CYS A N 1
ATOM 589 C CA . CYS A 1 80 ? 9.198 10.283 -2.721 1.00 58.06 80 CYS A CA 1
ATOM 590 C C . CYS A 1 80 ? 9.127 9.466 -4.002 1.00 58.06 80 CYS A C 1
ATOM 592 O O . CYS A 1 80 ? 9.833 9.746 -4.971 1.00 58.06 80 CYS A O 1
ATOM 594 N N . MET A 1 81 ? 8.273 8.476 -3.967 1.00 63.25 81 MET A N 1
ATOM 595 C CA . MET A 1 81 ? 7.836 7.770 -5.153 1.00 63.25 81 MET A CA 1
ATOM 596 C C . MET A 1 81 ? 6.404 8.301 -5.399 1.00 63.25 81 MET A C 1
ATOM 598 O O . MET A 1 81 ? 5.948 9.137 -4.589 1.00 63.25 81 MET A O 1
ATOM 602 N N . LYS A 1 82 ? 5.726 8.026 -6.507 1.00 61.94 82 LYS A N 1
ATOM 603 C CA . LYS A 1 82 ? 4.322 8.432 -6.580 1.00 61.94 82 LYS A CA 1
ATOM 604 C C . LYS A 1 82 ? 3.546 7.700 -7.625 1.00 61.94 82 LYS A C 1
ATOM 606 O O . LYS A 1 82 ? 3.509 8.046 -8.805 1.00 61.94 82 LYS A O 1
ATOM 611 N N . ASP A 1 83 ? 2.604 7.013 -7.037 1.00 62.81 83 ASP A N 1
ATOM 612 C CA . ASP A 1 83 ? 1.863 5.994 -7.650 1.00 62.81 83 ASP A CA 1
ATOM 613 C C . ASP A 1 83 ? 0.518 6.342 -8.388 1.00 62.81 83 ASP A C 1
ATOM 615 O O . ASP A 1 83 ? -0.439 6.620 -7.656 1.00 62.81 83 ASP A O 1
ATOM 619 N N . ILE A 1 84 ? 0.307 6.402 -9.725 1.00 61.12 84 ILE A N 1
ATOM 620 C CA . ILE A 1 84 ? -1.059 6.606 -10.300 1.00 61.12 84 ILE A CA 1
ATOM 621 C C . ILE A 1 84 ? -1.503 5.646 -11.417 1.00 61.12 84 ILE A C 1
ATOM 623 O O . ILE A 1 84 ? -0.874 5.519 -12.471 1.00 61.12 84 ILE A O 1
ATOM 627 N N . SER A 1 85 ? -2.739 5.153 -11.270 1.00 58.94 85 SER A N 1
ATOM 628 C CA . SER A 1 85 ? -3.445 4.373 -12.288 1.00 58.94 85 SER A CA 1
ATOM 629 C C . SER A 1 85 ? -4.905 4.789 -12.517 1.00 58.94 85 SER A C 1
ATOM 631 O O . SER A 1 85 ? -5.574 5.272 -11.603 1.00 58.94 85 SER A O 1
ATOM 633 N N . ARG A 1 86 ? -5.424 4.649 -13.751 1.00 55.81 86 ARG A N 1
ATOM 634 C CA . ARG A 1 86 ? -6.787 5.114 -14.133 1.00 55.81 86 ARG A CA 1
ATOM 635 C C . ARG A 1 86 ? -7.843 4.028 -14.341 1.00 55.81 86 ARG A C 1
ATOM 637 O O . ARG A 1 86 ? -9.006 4.375 -14.514 1.00 55.81 86 ARG A O 1
ATOM 644 N N . THR A 1 87 ? -7.451 2.766 -14.329 1.00 60.16 87 THR A N 1
ATOM 645 C CA . THR A 1 87 ? -8.349 1.601 -14.455 1.00 60.16 87 THR A CA 1
ATOM 646 C C . THR A 1 87 ? -8.022 0.575 -13.394 1.00 60.16 87 THR A C 1
ATOM 648 O O . THR A 1 87 ? -8.871 0.136 -12.639 1.00 60.16 87 THR A O 1
ATOM 651 N N . GLN A 1 88 ? -6.757 0.219 -13.309 1.00 55.00 88 GLN A N 1
ATOM 652 C CA . GLN A 1 88 ? -6.193 -0.661 -12.311 1.00 55.00 88 GLN A CA 1
ATOM 653 C C . GLN A 1 88 ? -4.774 -0.170 -12.139 1.00 55.00 88 GLN A C 1
ATOM 655 O O . GLN A 1 88 ? -4.096 0.060 -13.141 1.00 55.00 88 GLN A O 1
ATOM 660 N N . GLY A 1 89 ? -4.298 -0.052 -10.914 1.00 57.03 89 GLY A N 1
ATOM 661 C CA . GLY A 1 89 ? -2.865 0.054 -10.781 1.00 57.03 89 GLY A CA 1
ATOM 662 C C . GLY A 1 89 ? -2.358 0.413 -9.422 1.00 57.03 89 GLY A C 1
ATOM 663 O O . GLY A 1 89 ? -3.049 0.839 -8.502 1.00 57.03 89 GLY A O 1
ATOM 664 N N . CYS A 1 90 ? -1.114 0.027 -9.332 1.00 55.66 90 CYS A N 1
ATOM 665 C CA . CYS A 1 90 ? -0.427 -0.277 -8.123 1.00 55.66 90 CYS A CA 1
ATOM 666 C C . CYS A 1 90 ? 0.948 0.292 -8.262 1.00 55.66 90 CYS A C 1
ATOM 668 O O . CYS A 1 90 ? 1.473 0.551 -9.338 1.00 55.66 90 CYS A O 1
ATOM 670 N N . MET A 1 91 ? 1.515 0.433 -7.112 1.00 60.53 91 MET A N 1
ATOM 671 C CA . MET A 1 91 ? 2.155 1.650 -6.812 1.00 60.53 91 MET A CA 1
ATOM 672 C C . MET A 1 91 ? 2.975 1.356 -5.578 1.00 60.53 91 MET A C 1
ATOM 674 O O . MET A 1 91 ? 2.607 0.445 -4.823 1.00 60.53 91 MET A O 1
ATOM 678 N N . LYS A 1 92 ? 4.093 2.028 -5.412 1.00 59.53 92 LYS A N 1
ATOM 679 C CA . LYS A 1 92 ? 4.954 1.806 -4.290 1.00 59.53 92 LYS A CA 1
ATOM 680 C C . LYS A 1 92 ? 5.937 2.943 -4.186 1.00 59.53 92 LYS A C 1
ATOM 682 O O . LYS A 1 92 ? 6.718 3.166 -5.100 1.00 59.53 92 LYS A O 1
ATOM 687 N N . ASP A 1 93 ? 6.027 3.477 -2.976 1.00 60.94 93 ASP A N 1
ATOM 688 C CA . ASP A 1 93 ? 6.982 4.494 -2.522 1.00 60.94 93 ASP A CA 1
ATOM 689 C C . ASP A 1 93 ? 7.924 4.088 -1.294 1.00 60.94 93 ASP A C 1
ATOM 691 O O . ASP A 1 93 ? 7.573 3.945 -0.150 1.00 60.94 93 ASP A O 1
ATOM 695 N N . ILE A 1 94 ? 9.230 3.904 -1.456 1.00 58.56 94 ILE A N 1
ATOM 696 C CA . ILE A 1 94 ? 10.214 3.251 -0.581 1.00 58.56 94 ILE A CA 1
ATOM 697 C C . ILE A 1 94 ? 11.490 4.070 -0.610 1.00 58.56 94 ILE A C 1
ATOM 699 O O . ILE A 1 94 ? 12.033 4.427 -1.651 1.00 58.56 94 ILE A O 1
ATOM 703 N N . SER A 1 95 ? 12.078 4.200 0.557 1.00 57.47 95 SER A N 1
ATOM 704 C CA . SER A 1 95 ? 13.311 4.909 0.827 1.00 57.47 95 SER A CA 1
ATOM 705 C C . SER A 1 95 ? 13.987 4.339 2.089 1.00 57.47 95 SER A C 1
ATOM 707 O O . SER A 1 95 ? 13.365 3.743 2.978 1.00 57.47 95 SER A O 1
ATOM 709 N N . ARG A 1 96 ? 15.312 4.445 2.123 1.00 55.19 96 ARG A N 1
ATOM 710 C CA . ARG A 1 96 ? 16.164 3.850 3.175 1.00 55.19 96 ARG A CA 1
ATOM 711 C C . ARG A 1 96 ? 16.530 4.779 4.307 1.00 55.19 96 ARG A C 1
ATOM 713 O O . ARG A 1 96 ? 17.009 4.360 5.355 1.00 55.19 96 ARG A O 1
ATOM 720 N N . THR A 1 97 ? 16.331 6.045 4.062 1.00 55.91 97 THR A N 1
ATOM 721 C CA . THR A 1 97 ? 16.160 6.999 5.133 1.00 55.91 97 THR A CA 1
ATOM 722 C C . THR A 1 97 ? 14.638 7.220 5.129 1.00 55.91 97 THR A C 1
ATOM 724 O O . THR A 1 97 ? 13.902 6.254 4.941 1.00 55.91 97 THR A O 1
ATOM 727 N N . PRO A 1 98 ? 14.088 8.404 5.342 1.00 49.56 98 PRO A N 1
ATOM 728 C CA . PRO A 1 98 ? 12.646 8.576 5.315 1.00 49.56 98 PRO A CA 1
ATOM 729 C C . PRO A 1 98 ? 11.844 8.169 4.070 1.00 49.56 98 PRO A C 1
ATOM 731 O O . PRO A 1 98 ? 11.960 8.859 3.058 1.00 49.56 98 PRO A O 1
ATOM 734 N N . SER A 1 99 ? 11.033 7.087 4.112 1.00 56.50 99 SER A N 1
ATOM 735 C CA . SER A 1 99 ? 10.320 6.517 2.956 1.00 56.50 99 SER A CA 1
ATOM 736 C C . SER A 1 99 ? 8.830 6.650 2.778 1.00 56.50 99 SER A C 1
ATOM 738 O O . SER A 1 99 ? 8.034 5.871 3.276 1.00 56.50 99 SER A O 1
ATOM 740 N N . CYS A 1 100 ? 8.444 7.596 1.948 1.00 53.59 100 CYS A N 1
ATOM 741 C CA . CYS A 1 100 ? 7.077 7.704 1.465 1.00 53.59 100 CYS A CA 1
ATOM 742 C C . CYS A 1 100 ? 6.739 6.624 0.448 1.00 53.59 100 CYS A C 1
ATOM 744 O O . CYS A 1 100 ? 7.632 6.627 -0.388 1.00 53.59 100 CYS A O 1
ATOM 746 N N . MET A 1 101 ? 5.581 5.852 0.566 1.00 60.19 101 MET A N 1
ATOM 747 C CA . MET A 1 101 ? 4.739 4.823 -0.242 1.00 60.19 101 MET A CA 1
ATOM 748 C C . MET A 1 101 ? 3.298 5.198 -0.657 1.00 60.19 101 MET A C 1
ATOM 750 O O . MET A 1 101 ? 2.291 4.696 -0.206 1.00 60.19 101 MET A O 1
ATOM 754 N N . LYS A 1 102 ? 3.140 6.136 -1.565 1.00 55.84 102 LYS A N 1
ATOM 755 C CA . LYS A 1 102 ? 1.888 6.564 -2.169 1.00 55.84 102 LYS A CA 1
ATOM 756 C C . LYS A 1 102 ? 1.407 5.784 -3.375 1.00 55.84 102 LYS A C 1
ATOM 758 O O . LYS A 1 102 ? 1.813 6.036 -4.494 1.00 55.84 102 LYS A O 1
ATOM 763 N N . ASP A 1 103 ? 0.299 5.089 -3.164 1.00 59.62 103 ASP A N 1
ATOM 764 C CA . ASP A 1 103 ? -0.296 4.174 -4.113 1.00 59.62 103 ASP A CA 1
ATOM 765 C C . ASP A 1 103 ? -1.748 4.490 -4.521 1.00 59.62 103 ASP A C 1
ATOM 767 O O . ASP A 1 103 ? -2.496 5.051 -3.782 1.00 59.62 103 ASP A O 1
ATOM 771 N N . ILE A 1 104 ? -2.242 4.321 -5.735 1.00 55.41 104 ILE A N 1
ATOM 772 C CA . ILE A 1 104 ? -3.569 4.792 -6.119 1.00 55.41 104 ILE A CA 1
ATOM 773 C C . ILE A 1 104 ? -4.122 3.896 -7.238 1.00 55.41 104 ILE A C 1
ATOM 775 O O . ILE A 1 104 ? -3.764 4.073 -8.405 1.00 55.41 104 ILE A O 1
ATOM 779 N N . SER A 1 105 ? -5.021 2.961 -6.901 1.00 56.53 105 SER A N 1
ATOM 780 C CA . SER A 1 105 ? -5.736 2.077 -7.834 1.00 56.53 105 SER A CA 1
ATOM 781 C C . SER A 1 105 ? -7.101 2.601 -8.244 1.00 56.53 105 SER A C 1
ATOM 783 O O . SER A 1 105 ? -7.938 2.818 -7.381 1.00 56.53 105 SER A O 1
ATOM 785 N N . ARG A 1 106 ? -7.361 2.757 -9.558 1.00 54.91 106 ARG A N 1
ATOM 786 C CA . ARG A 1 106 ? -8.634 3.292 -10.079 1.00 54.91 106 ARG A CA 1
ATOM 787 C C . ARG A 1 106 ? -9.504 2.385 -10.955 1.00 54.91 106 ARG A C 1
ATOM 789 O O . ARG A 1 106 ? -9.921 2.798 -12.023 1.00 54.91 106 ARG A O 1
ATOM 796 N N . THR A 1 107 ? -9.964 1.244 -10.463 1.00 53.34 107 THR A N 1
ATOM 797 C CA . THR A 1 107 ? -11.256 1.313 -9.782 1.00 53.34 107 THR A CA 1
ATOM 798 C C . THR A 1 107 ? -11.052 1.835 -8.362 1.00 53.34 107 THR A C 1
ATOM 800 O O . THR A 1 107 ? -10.250 1.269 -7.629 1.00 53.34 107 THR A O 1
ATOM 803 N N . PRO A 1 108 ? -11.675 2.977 -8.015 1.00 52.41 108 PRO A N 1
ATOM 804 C CA . PRO A 1 108 ? -10.952 4.165 -7.548 1.00 52.41 108 PRO A CA 1
ATOM 805 C C . PRO A 1 108 ? -10.242 4.080 -6.213 1.00 52.41 108 PRO A C 1
ATOM 807 O O . PRO A 1 108 ? -10.753 3.494 -5.287 1.00 52.41 108 PRO A O 1
ATOM 810 N N . GLY A 1 109 ? -9.122 4.774 -6.068 1.00 56.25 109 GLY A N 1
ATOM 811 C CA . GLY A 1 109 ? -8.587 5.116 -4.771 1.00 56.25 109 GLY A CA 1
ATOM 812 C C . GLY A 1 109 ? -7.090 5.158 -4.708 1.00 56.25 109 GLY A C 1
ATOM 813 O O . GLY A 1 109 ? -6.420 4.949 -5.699 1.00 56.25 109 GLY A O 1
ATOM 814 N N . CYS A 1 110 ? -6.665 5.628 -3.552 1.00 56.25 110 CYS A N 1
ATOM 815 C CA . CYS A 1 110 ? -5.449 6.319 -3.256 1.00 56.25 110 CYS A CA 1
ATOM 816 C C . CYS A 1 110 ? -4.938 5.848 -1.912 1.00 56.25 110 CYS A C 1
ATOM 818 O O . CYS A 1 110 ? -5.703 5.562 -1.006 1.00 56.25 110 CYS A O 1
ATOM 820 N N . MET A 1 111 ? -3.653 5.945 -1.756 1.00 62.59 111 MET A N 1
ATOM 821 C CA . MET A 1 111 ? -2.845 5.312 -0.755 1.00 62.59 111 MET A CA 1
ATOM 822 C C . MET A 1 111 ? -1.638 6.184 -0.623 1.00 62.59 111 MET A C 1
ATOM 824 O O . MET A 1 111 ? -1.261 6.761 -1.632 1.00 62.59 111 MET A O 1
ATOM 828 N N . LYS A 1 112 ? -1.085 6.339 0.559 1.00 60.59 112 LYS A N 1
ATOM 829 C CA . LYS A 1 112 ? 0.069 7.142 0.869 1.00 60.59 112 LYS A CA 1
ATOM 830 C C . LYS A 1 112 ? 0.785 6.595 2.047 1.00 60.59 112 LYS A C 1
ATOM 832 O O . LYS A 1 112 ? 0.340 6.785 3.157 1.00 60.59 112 LYS A O 1
ATOM 837 N N . ASP A 1 113 ? 2.047 6.370 1.804 1.00 63.19 113 ASP A N 1
ATOM 838 C CA . ASP A 1 113 ? 2.951 5.980 2.827 1.00 63.19 113 ASP A CA 1
ATOM 839 C C . ASP A 1 113 ? 4.105 6.951 2.920 1.00 63.19 113 ASP A C 1
ATOM 841 O O . ASP A 1 113 ? 4.264 7.733 1.999 1.00 63.19 113 ASP A O 1
ATOM 845 N N . ILE A 1 114 ? 4.855 6.950 4.026 1.00 59.91 114 ILE A N 1
ATOM 846 C CA . ILE A 1 114 ? 5.898 7.859 4.580 1.00 59.91 114 ILE A CA 1
ATOM 847 C C . ILE A 1 114 ? 6.567 7.267 5.824 1.00 59.91 114 ILE A C 1
ATOM 849 O O . ILE A 1 114 ? 6.067 7.348 6.936 1.00 59.91 114 ILE A O 1
ATOM 853 N N . SER A 1 115 ? 7.801 6.849 5.677 1.00 58.84 115 SER A N 1
ATOM 854 C CA . SER A 1 115 ? 8.716 6.368 6.684 1.00 58.84 115 SER A CA 1
ATOM 855 C C . SER A 1 115 ? 9.771 7.450 6.948 1.00 58.84 115 SER A C 1
ATOM 857 O O . SER A 1 115 ? 9.903 8.399 6.181 1.00 58.84 115 SER A O 1
ATOM 859 N N . ARG A 1 116 ? 10.477 7.408 8.082 1.00 54.06 116 ARG A N 1
ATOM 860 C CA . ARG A 1 116 ? 11.579 8.342 8.448 1.00 54.06 116 ARG A CA 1
ATOM 861 C C . ARG A 1 116 ? 12.838 7.611 8.875 1.00 54.06 116 ARG A C 1
ATOM 863 O O . ARG A 1 116 ? 13.953 7.879 8.446 1.00 54.06 116 ARG A O 1
ATOM 870 N N . LYS A 1 117 ? 12.597 6.647 9.725 1.00 59.62 117 LYS A N 1
ATOM 871 C CA . LYS A 1 117 ? 13.350 5.412 9.854 1.00 59.62 117 LYS A CA 1
ATOM 872 C C . LYS A 1 117 ? 12.394 4.307 9.377 1.00 59.62 117 LYS A C 1
ATOM 874 O O . LYS A 1 117 ? 11.265 4.663 9.029 1.00 59.62 117 LYS A O 1
ATOM 879 N N . PRO A 1 118 ? 12.792 3.029 9.324 1.00 53.00 118 PRO A N 1
ATOM 880 C CA . PRO A 1 118 ? 12.025 1.973 8.662 1.00 53.00 118 PRO A CA 1
ATOM 881 C C . PRO A 1 118 ? 10.522 2.108 8.908 1.00 53.00 118 PRO A C 1
ATOM 883 O O . PRO A 1 118 ? 10.117 2.274 10.049 1.00 53.00 118 PRO A O 1
ATOM 886 N N . GLY A 1 119 ? 9.702 2.132 7.868 1.00 59.53 119 GLY A N 1
ATOM 887 C CA . GLY A 1 119 ? 8.258 2.226 8.029 1.00 59.53 119 GLY A CA 1
ATOM 888 C C . GLY A 1 119 ? 7.574 1.711 6.780 1.00 59.53 119 GLY A C 1
ATOM 889 O O . GLY A 1 119 ? 7.997 2.001 5.663 1.00 59.53 119 GLY A O 1
ATOM 890 N N . CYS A 1 120 ? 6.592 0.857 7.023 1.00 62.12 120 CYS A N 1
ATOM 891 C CA . CYS A 1 120 ? 5.925 0.030 6.036 1.00 62.12 120 CYS A CA 1
ATOM 892 C C . CYS A 1 120 ? 4.440 0.230 6.153 1.00 62.12 120 CYS A C 1
ATOM 894 O O . CYS A 1 120 ? 3.872 0.352 7.235 1.00 62.12 120 CYS A O 1
ATOM 896 N N . MET A 1 121 ? 3.851 0.388 5.007 1.00 65.31 121 MET A N 1
ATOM 897 C CA . MET A 1 121 ? 2.690 1.206 4.890 1.00 65.31 121 MET A CA 1
ATOM 898 C C . MET A 1 121 ? 2.084 0.759 3.573 1.00 65.31 121 MET A C 1
ATOM 900 O O . MET A 1 121 ? 2.801 0.218 2.706 1.00 65.31 121 MET A O 1
ATOM 904 N N . LYS A 1 122 ? 0.770 0.711 3.557 1.00 69.19 122 LYS A N 1
ATOM 905 C CA . LYS A 1 122 ? 0.056 0.012 2.531 1.00 69.19 122 LYS A CA 1
ATOM 906 C C . LYS A 1 122 ? -1.403 0.283 2.676 1.00 69.19 122 LYS A C 1
ATOM 908 O O . LYS A 1 122 ? -2.069 -0.111 3.617 1.00 69.19 122 LYS A O 1
ATOM 913 N N . ASP A 1 123 ? -1.947 0.500 1.522 1.00 66.56 123 ASP A N 1
ATOM 914 C CA . ASP A 1 123 ? -3.338 0.800 1.397 1.00 66.56 123 ASP A CA 1
ATOM 915 C C . ASP A 1 123 ? -3.936 -0.103 0.283 1.00 66.56 123 ASP A C 1
ATOM 917 O O . ASP A 1 123 ? -3.224 -0.784 -0.440 1.00 66.56 123 ASP A O 1
ATOM 921 N N . ILE A 1 124 ? -5.241 -0.296 0.141 1.00 66.12 124 ILE A N 1
ATOM 922 C CA . ILE A 1 124 ? -5.864 -0.871 -1.068 1.00 66.12 124 ILE A CA 1
ATOM 923 C C . ILE A 1 124 ? -7.246 -0.268 -1.340 1.00 66.12 124 ILE A C 1
ATOM 925 O O . ILE A 1 124 ? -8.106 -0.245 -0.454 1.00 66.12 124 ILE A O 1
ATOM 929 N N . SER A 1 125 ? -7.500 0.117 -2.596 1.00 63.56 125 SER A N 1
ATOM 930 C CA . SER A 1 125 ? -8.785 0.664 -3.033 1.00 63.56 125 SER A CA 1
ATOM 931 C C . SER A 1 125 ? -9.408 -0.092 -4.208 1.00 63.56 125 SER A C 1
ATOM 933 O O . SER A 1 125 ? -8.800 -0.224 -5.267 1.00 63.56 125 SER A O 1
ATOM 935 N N . ARG A 1 126 ? -10.634 -0.606 -4.034 1.00 59.50 126 ARG A N 1
ATOM 936 C CA . ARG A 1 126 ? -11.415 -1.254 -5.119 1.00 59.50 126 ARG A CA 1
ATOM 937 C C . ARG A 1 126 ? -12.468 -0.355 -5.734 1.00 59.50 126 ARG A C 1
ATOM 939 O O . ARG A 1 126 ? -12.867 -0.530 -6.873 1.00 59.50 126 ARG A O 1
ATOM 946 N N . THR A 1 127 ? -12.971 0.554 -4.936 1.00 60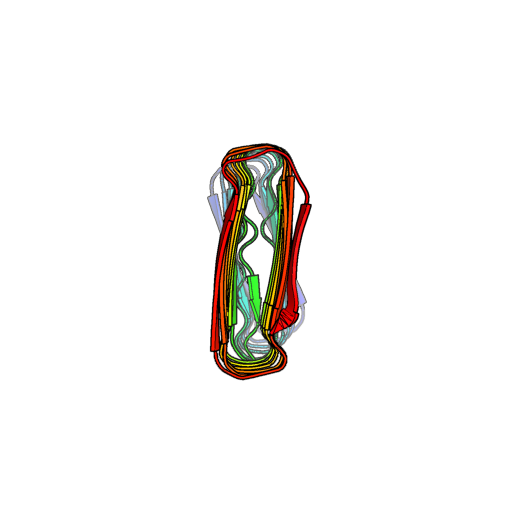.31 127 THR A N 1
ATOM 947 C CA . THR A 1 127 ? -13.816 1.665 -5.334 1.00 60.31 127 THR A CA 1
ATOM 948 C C . THR A 1 127 ? -13.354 2.845 -4.472 1.00 60.31 127 THR A C 1
ATOM 950 O O . THR A 1 127 ? -12.607 2.602 -3.520 1.00 60.31 127 THR A O 1
ATOM 953 N N . PRO A 1 128 ? -13.726 4.099 -4.784 1.00 55.97 128 PRO A N 1
ATOM 954 C CA . PRO A 1 128 ? -13.021 5.300 -4.324 1.00 55.97 128 PRO A CA 1
ATOM 955 C C . PRO A 1 128 ? -12.570 5.287 -2.867 1.00 55.97 128 PRO A C 1
ATOM 957 O O . PRO A 1 128 ? -13.334 5.665 -1.995 1.00 55.97 128 PRO A O 1
ATOM 960 N N . SER A 1 129 ? -11.317 4.937 -2.588 1.00 63.47 129 SER A N 1
ATOM 961 C CA . SER A 1 129 ? -10.827 4.987 -1.211 1.00 63.47 129 SER A CA 1
ATOM 962 C C . SER A 1 129 ? -9.547 5.758 -1.032 1.00 63.47 129 SER A C 1
ATOM 964 O O . SER A 1 129 ? -8.823 6.039 -1.982 1.00 63.47 129 SER A O 1
ATOM 966 N N . CYS A 1 130 ? -9.345 6.212 0.192 1.00 65.75 130 CYS A N 1
ATOM 967 C CA . CYS A 1 130 ? -8.249 7.074 0.558 1.00 65.75 130 CYS A CA 1
ATOM 968 C C . CYS A 1 130 ? -7.619 6.530 1.813 1.00 65.75 130 CYS A C 1
ATOM 970 O O . CYS A 1 130 ? -8.305 6.226 2.789 1.00 65.75 130 CYS A O 1
ATOM 972 N N . MET A 1 131 ? -6.316 6.392 1.741 1.00 69.19 131 MET A N 1
ATOM 973 C CA . MET A 1 131 ? -5.579 5.655 2.721 1.00 69.19 131 MET A CA 1
ATOM 974 C C . MET A 1 131 ? -4.223 6.289 2.879 1.00 69.19 131 MET A C 1
ATOM 976 O O . MET A 1 131 ? -3.716 6.983 1.970 1.00 69.19 131 MET A O 1
ATOM 980 N N . LYS A 1 132 ? -3.778 6.247 4.120 1.00 75.88 132 LYS A N 1
ATOM 981 C CA . LYS A 1 132 ? -2.691 7.084 4.529 1.00 75.88 132 LYS A CA 1
ATOM 982 C C . LYS A 1 132 ? -2.047 6.558 5.777 1.00 75.88 132 LYS A C 1
ATOM 984 O O . LYS A 1 132 ? -2.504 6.773 6.900 1.00 75.88 132 LYS A O 1
ATOM 989 N N . ASP A 1 133 ? -0.785 6.339 5.541 1.00 71.56 133 ASP A N 1
ATOM 990 C CA . ASP A 1 133 ? 0.150 5.914 6.505 1.00 71.56 133 ASP A CA 1
ATOM 991 C C . ASP A 1 133 ? 1.232 7.003 6.686 1.00 71.56 133 ASP A C 1
ATOM 993 O O . ASP A 1 133 ? 1.765 7.614 5.751 1.00 71.56 133 ASP A O 1
ATOM 997 N N . ILE A 1 134 ? 1.599 7.271 7.942 1.00 71.25 134 ILE A N 1
ATOM 998 C CA . ILE A 1 134 ? 2.846 7.901 8.409 1.00 71.25 134 ILE A CA 1
ATOM 999 C C . ILE A 1 134 ? 3.566 7.122 9.539 1.00 71.25 134 ILE A C 1
ATOM 1001 O O . ILE A 1 134 ? 3.042 7.010 10.648 1.00 71.25 134 ILE A O 1
ATOM 1005 N N . SER A 1 135 ? 4.842 6.777 9.328 1.00 67.31 135 SER A N 1
ATOM 1006 C CA . SER A 1 135 ? 5.721 6.119 10.302 1.00 67.31 135 SER A CA 1
ATOM 1007 C C . SER A 1 135 ? 7.025 6.883 10.580 1.00 67.31 135 SER A C 1
ATOM 1009 O O . SER A 1 135 ? 7.823 7.152 9.682 1.00 67.31 135 SER A O 1
ATOM 1011 N N . ARG A 1 136 ? 7.286 7.264 11.843 1.00 62.62 136 ARG A N 1
ATOM 1012 C CA . ARG A 1 136 ? 8.524 8.005 12.217 1.00 62.62 136 ARG A CA 1
ATOM 1013 C C . ARG A 1 136 ? 9.699 7.127 12.638 1.00 62.62 136 ARG A C 1
ATOM 1015 O O . ARG A 1 136 ? 10.857 7.500 12.454 1.00 62.62 136 ARG A O 1
ATOM 1022 N N . THR A 1 137 ? 9.387 5.998 13.233 1.00 63.78 137 THR A N 1
ATOM 1023 C CA . THR A 1 137 ? 10.291 4.921 13.650 1.00 63.78 137 THR A CA 1
ATOM 1024 C C . THR A 1 137 ? 9.723 3.629 13.035 1.00 63.78 137 THR A C 1
ATOM 1026 O O . THR A 1 137 ? 8.805 3.762 12.223 1.00 63.78 137 THR A O 1
ATOM 1029 N N . PRO A 1 138 ? 10.233 2.416 13.325 1.00 58.31 138 PRO A N 1
ATOM 1030 C CA . PRO A 1 138 ? 9.601 1.178 12.860 1.00 58.31 138 PRO A CA 1
ATOM 1031 C C . PRO A 1 138 ? 8.085 1.228 13.045 1.00 58.31 138 PRO A C 1
ATOM 1033 O O . PRO A 1 138 ? 7.624 1.533 14.133 1.00 58.31 138 PRO A O 1
ATOM 1036 N N . GLY A 1 139 ? 7.308 0.995 11.994 1.00 64.62 139 GLY A N 1
ATOM 1037 C CA . GLY A 1 139 ? 5.850 1.040 12.078 1.00 64.62 139 GLY A CA 1
ATOM 1038 C C . GLY A 1 139 ? 5.206 0.435 10.843 1.00 64.62 139 GLY A C 1
ATOM 1039 O O . GLY A 1 139 ? 5.780 0.499 9.754 1.00 64.62 139 GLY A O 1
ATOM 1040 N N . CYS A 1 140 ? 4.075 -0.232 11.064 1.00 73.00 140 CYS A N 1
ATOM 1041 C CA . CYS A 1 140 ? 3.344 -1.023 10.079 1.00 73.00 140 CYS A CA 1
ATOM 1042 C C . CYS A 1 140 ? 1.902 -0.559 10.017 1.00 73.00 140 CYS A C 1
ATOM 1044 O O . CYS A 1 140 ? 1.214 -0.562 11.040 1.00 73.00 140 CYS A O 1
ATOM 1046 N N . MET A 1 141 ? 1.486 -0.113 8.844 1.00 75.50 141 MET A N 1
ATOM 1047 C CA . MET A 1 141 ? 0.237 0.609 8.673 1.00 75.50 141 MET A CA 1
ATOM 1048 C C . MET A 1 141 ? -0.471 0.058 7.449 1.00 75.50 141 MET A C 1
ATOM 1050 O O . MET A 1 141 ? 0.184 -0.473 6.532 1.00 75.50 141 MET A O 1
ATOM 1054 N N . LYS A 1 142 ? -1.785 -0.103 7.599 1.00 82.06 142 LYS A N 1
ATOM 1055 C CA . LYS A 1 142 ? -2.534 -0.921 6.668 1.00 82.06 142 LYS A CA 1
ATOM 1056 C C . LYS A 1 142 ? -3.986 -0.527 6.559 1.00 82.06 142 LYS A C 1
ATOM 1058 O O . LYS A 1 142 ? -4.814 -0.972 7.355 1.00 82.06 142 LYS A O 1
ATOM 1063 N N . ASP A 1 143 ? -4.308 -0.053 5.373 1.00 76.81 143 ASP A N 1
ATOM 1064 C CA . ASP A 1 143 ? -5.645 0.372 5.046 1.00 76.81 143 ASP A CA 1
ATOM 1065 C C . ASP A 1 143 ? -6.247 -0.501 3.927 1.00 76.81 143 ASP A C 1
ATOM 1067 O O . ASP A 1 143 ? -5.620 -0.809 2.910 1.00 76.81 143 ASP A O 1
ATOM 1071 N N . ILE A 1 144 ? -7.493 -0.960 4.082 1.00 78.94 144 ILE A N 1
ATOM 1072 C CA . ILE A 1 144 ? -8.255 -1.613 3.001 1.00 78.94 144 ILE A CA 1
ATOM 1073 C C . ILE A 1 144 ? -9.686 -1.085 2.897 1.00 78.94 144 ILE A C 1
ATOM 1075 O O . ILE A 1 144 ? -10.479 -1.242 3.827 1.00 78.94 144 ILE A O 1
ATOM 1079 N N . SER A 1 145 ? -10.074 -0.616 1.705 1.00 72.69 145 SER A N 1
ATOM 1080 C CA . SER A 1 145 ? -11.462 -0.245 1.409 1.00 72.69 145 SER A CA 1
ATOM 1081 C C . SER A 1 145 ? -12.024 -0.936 0.168 1.00 72.69 145 SER A C 1
ATOM 1083 O O . SER A 1 145 ? -11.420 -0.938 -0.912 1.00 72.69 145 SER A O 1
ATOM 1085 N N . ARG A 1 146 ? -13.229 -1.504 0.299 1.00 68.25 146 ARG A N 1
ATOM 1086 C CA . ARG A 1 146 ? -13.972 -2.099 -0.834 1.00 68.25 146 ARG A CA 1
ATOM 1087 C C . ARG A 1 146 ? -14.984 -1.162 -1.478 1.00 68.25 146 ARG A C 1
ATOM 1089 O O . ARG A 1 146 ? -15.269 -1.288 -2.665 1.00 68.25 146 ARG A O 1
ATOM 1096 N N . THR A 1 147 ? -15.509 -0.255 -0.686 1.00 67.81 147 THR A N 1
ATOM 1097 C CA . THR A 1 147 ? -16.473 0.798 -1.017 1.00 67.81 147 THR A CA 1
ATOM 1098 C C . THR A 1 147 ? -15.792 2.149 -0.794 1.00 67.81 147 THR A C 1
ATOM 1100 O O . THR A 1 147 ? -14.620 2.164 -0.397 1.00 67.81 147 THR A O 1
ATOM 1103 N N . PRO A 1 148 ? -16.488 3.283 -0.969 1.00 64.81 148 PRO A N 1
ATOM 1104 C CA . PRO A 1 148 ? -15.956 4.552 -0.510 1.00 64.81 148 PRO A CA 1
ATOM 1105 C C . PRO A 1 148 ? -15.485 4.469 0.941 1.00 64.81 148 PRO A C 1
ATOM 1107 O O . PRO A 1 148 ? -16.200 3.920 1.770 1.00 64.81 148 PRO A O 1
ATOM 1110 N N . GLY A 1 149 ? -14.273 4.921 1.250 1.00 68.25 149 GLY A N 1
ATOM 1111 C CA . GLY A 1 149 ? -13.739 4.755 2.600 1.00 68.25 149 GLY A CA 1
ATOM 1112 C C . GLY A 1 149 ? -12.430 5.486 2.838 1.00 68.25 149 GLY A C 1
ATOM 1113 O O . GLY A 1 149 ? -11.637 5.683 1.912 1.00 68.25 149 GLY A O 1
ATOM 1114 N N . CYS A 1 150 ? -12.244 5.898 4.088 1.00 77.19 150 CYS A N 1
ATOM 1115 C CA . CYS A 1 150 ? -11.111 6.686 4.548 1.00 77.19 150 CYS A CA 1
ATOM 1116 C C . CYS A 1 150 ? -10.432 5.985 5.716 1.00 77.19 150 CYS A C 1
ATOM 1118 O O . CYS A 1 150 ? -11.090 5.670 6.709 1.00 77.19 150 CYS A O 1
ATOM 1120 N N . MET A 1 151 ? -9.125 5.797 5.604 1.00 79.88 151 MET A N 1
ATOM 1121 C CA . MET A 1 151 ? -8.309 5.187 6.644 1.00 79.88 151 MET A CA 1
ATOM 1122 C C . MET A 1 151 ? -7.044 5.990 6.865 1.00 79.88 151 MET A C 1
ATOM 1124 O O . MET A 1 151 ? -6.624 6.784 6.003 1.00 79.88 151 MET A O 1
ATOM 1128 N N . LYS A 1 152 ? -6.578 5.939 8.108 1.00 84.94 152 LYS A N 1
ATOM 1129 C CA . LYS A 1 152 ? -5.501 6.808 8.536 1.00 84.94 152 LYS A CA 1
ATOM 1130 C C . LYS A 1 152 ? -4.805 6.259 9.758 1.00 84.94 152 LYS A C 1
ATOM 1132 O O . LYS A 1 152 ? -5.261 6.465 10.885 1.00 84.94 152 LYS A O 1
ATOM 1137 N N . ASP A 1 153 ? -3.558 5.919 9.515 1.00 81.25 153 ASP A N 1
ATOM 1138 C CA . ASP A 1 153 ? -2.661 5.401 10.515 1.00 81.25 153 ASP A CA 1
ATOM 1139 C C . ASP A 1 153 ? -1.541 6.421 10.800 1.00 81.25 153 ASP A C 1
ATOM 1141 O O . ASP A 1 153 ? -0.968 7.063 9.906 1.00 81.25 153 ASP A O 1
ATOM 1145 N N . ILE A 1 154 ? -1.219 6.638 12.082 1.00 82.19 154 ILE A N 1
ATOM 1146 C CA . ILE A 1 154 ? -0.051 7.431 12.509 1.00 82.19 154 ILE A CA 1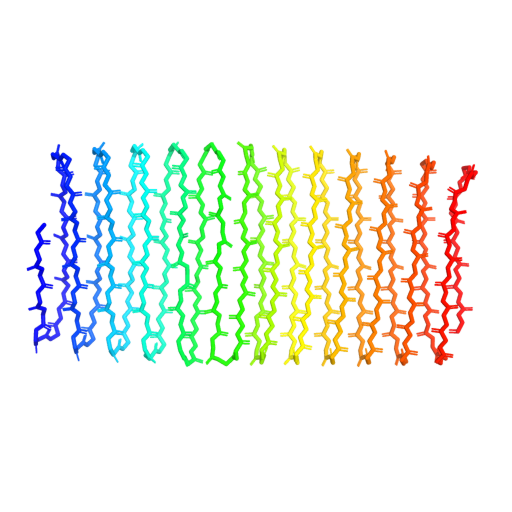
ATOM 1147 C C . ILE A 1 154 ? 0.735 6.763 13.640 1.00 82.19 154 ILE A C 1
ATOM 1149 O O . ILE A 1 154 ? 0.237 6.629 14.762 1.00 82.19 154 ILE A O 1
ATOM 1153 N N . SER A 1 155 ? 2.029 6.519 13.392 1.00 76.75 155 SER A N 1
ATOM 1154 C CA . SER A 1 155 ? 2.978 6.002 14.384 1.00 76.75 155 SER A CA 1
ATOM 1155 C C . SER A 1 155 ? 4.132 6.965 14.690 1.00 76.75 155 SER A C 1
ATOM 1157 O O . SER A 1 155 ? 4.745 7.590 13.812 1.00 76.75 155 SER A O 1
ATOM 1159 N N . ARG A 1 156 ? 4.463 7.107 15.981 1.00 72.50 156 ARG A N 1
ATOM 1160 C CA . ARG A 1 156 ? 5.691 7.802 16.433 1.00 72.50 156 ARG A CA 1
ATOM 1161 C C . ARG A 1 156 ? 6.774 6.858 16.950 1.00 72.50 156 ARG A C 1
ATOM 1163 O O . ARG A 1 156 ? 7.953 7.204 16.906 1.00 72.50 156 ARG A O 1
ATOM 1170 N N . THR A 1 157 ? 6.364 5.702 17.434 1.00 72.25 157 THR A N 1
ATOM 1171 C CA . THR A 1 157 ? 7.160 4.616 18.020 1.00 72.25 157 THR A CA 1
ATOM 1172 C C . THR A 1 157 ? 6.680 3.299 17.388 1.00 72.25 157 THR A C 1
ATOM 1174 O O . THR A 1 157 ? 5.710 3.351 16.629 1.00 72.25 157 THR A O 1
ATOM 1177 N N . PRO A 1 158 ? 7.311 2.142 17.673 1.00 71.56 158 PRO A N 1
ATOM 1178 C CA . PRO A 1 158 ? 6.895 0.844 17.140 1.00 71.56 158 PRO A CA 1
ATOM 1179 C C . PRO A 1 158 ? 5.395 0.578 17.230 1.00 71.56 158 PRO A C 1
ATOM 1181 O O . PRO A 1 158 ? 4.898 0.260 18.303 1.00 71.56 158 PRO A O 1
ATOM 1184 N N . SER A 1 159 ? 4.665 0.697 16.121 1.00 74.06 159 SER A N 1
ATOM 1185 C CA . SER A 1 159 ? 3.220 0.470 16.135 1.00 74.06 159 SER A CA 1
ATOM 1186 C C . SER A 1 159 ? 2.719 -0.303 14.930 1.00 74.06 159 SER A C 1
ATOM 1188 O O . SER A 1 159 ? 3.295 -0.245 13.841 1.00 74.06 159 SER A O 1
ATOM 1190 N N . CYS A 1 160 ? 1.611 -1.001 15.155 1.00 81.06 160 CYS A N 1
ATOM 1191 C CA . CYS A 1 160 ? 0.837 -1.669 14.127 1.00 81.06 160 CYS A CA 1
ATOM 1192 C C . CYS A 1 160 ? -0.566 -1.072 14.103 1.00 81.06 160 CYS A C 1
ATOM 1194 O O . CYS A 1 160 ? -1.233 -1.045 15.137 1.00 81.06 160 CYS A O 1
ATOM 1196 N N . MET A 1 161 ? -1.000 -0.613 12.939 1.00 82.88 161 MET A N 1
ATOM 1197 C CA . MET A 1 161 ? -2.351 -0.108 12.721 1.00 82.88 161 MET A CA 1
ATOM 1198 C C . MET A 1 161 ? -2.966 -0.815 11.525 1.00 82.88 161 MET A C 1
ATOM 1200 O O . MET A 1 161 ? -2.245 -1.364 10.674 1.00 82.88 161 MET A O 1
ATOM 1204 N N . LYS A 1 162 ? -4.282 -0.996 11.594 1.00 88.06 162 LYS A N 1
ATOM 1205 C CA . LYS A 1 162 ? -4.980 -1.820 10.623 1.00 88.06 162 LYS A CA 1
ATOM 1206 C C . LYS A 1 162 ? -6.447 -1.462 10.553 1.00 88.06 162 LYS A C 1
ATOM 1208 O O . LYS A 1 162 ? -7.248 -1.957 11.350 1.00 88.06 162 LYS A O 1
ATOM 1213 N N . ASP A 1 163 ? -6.782 -0.884 9.419 1.00 83.88 163 ASP A N 1
ATOM 1214 C CA . ASP A 1 163 ? -8.116 -0.442 9.105 1.00 83.88 163 ASP A CA 1
ATOM 1215 C C . ASP A 1 163 ? -8.728 -1.294 7.977 1.00 83.88 163 ASP A C 1
ATOM 1217 O O . ASP A 1 163 ? -8.119 -1.578 6.935 1.00 83.88 163 ASP A O 1
ATOM 1221 N N . ILE A 1 164 ? -9.960 -1.777 8.180 1.00 84.81 164 ILE A N 1
ATOM 1222 C CA . ILE A 1 164 ? -10.724 -2.507 7.156 1.00 84.81 164 ILE A CA 1
ATOM 1223 C C . ILE A 1 164 ? -12.157 -1.991 7.047 1.00 84.81 164 ILE A C 1
ATOM 1225 O O . ILE A 1 164 ? -12.959 -2.149 7.971 1.00 84.81 164 ILE A O 1
ATOM 1229 N N . SER A 1 165 ? -12.521 -1.533 5.843 1.00 80.31 165 SER A N 1
ATOM 1230 C CA . SER A 1 165 ? -13.886 -1.129 5.498 1.00 80.31 165 SER A CA 1
ATOM 1231 C C . SER A 1 165 ? -14.479 -1.886 4.312 1.00 80.31 165 SER A C 1
ATOM 1233 O O . SER A 1 165 ? -13.899 -1.960 3.220 1.00 80.31 165 SER A O 1
ATOM 1235 N N . ARG A 1 166 ? -15.670 -2.467 4.512 1.00 77.75 166 ARG A N 1
ATOM 1236 C CA . ARG A 1 166 ? -16.461 -3.107 3.438 1.00 77.75 166 ARG A CA 1
ATOM 1237 C C . ARG A 1 166 ? -17.596 -2.245 2.888 1.00 77.75 166 ARG A C 1
ATOM 1239 O O . ARG A 1 166 ? -18.167 -2.614 1.867 1.00 77.75 166 ARG A O 1
ATOM 1246 N N . THR A 1 167 ? -17.915 -1.166 3.576 1.00 78.31 167 THR A N 1
ATOM 1247 C CA . THR A 1 167 ? -19.020 -0.228 3.325 1.00 78.31 167 THR A CA 1
ATOM 1248 C C . THR A 1 167 ? -18.511 1.191 3.587 1.00 78.31 167 THR A C 1
ATOM 1250 O O . THR A 1 167 ? -17.381 1.327 4.043 1.00 78.31 167 THR A O 1
ATOM 1253 N N . PRO A 1 168 ? -19.276 2.255 3.294 1.00 76.12 168 PRO A N 1
ATOM 1254 C CA . PRO A 1 168 ? -18.853 3.622 3.588 1.00 76.12 168 PRO A CA 1
ATOM 1255 C C . PRO A 1 168 ? -18.352 3.799 5.021 1.00 76.12 168 PRO A C 1
ATOM 1257 O O . PRO A 1 168 ? -19.127 3.639 5.955 1.00 76.12 168 PRO A O 1
ATOM 1260 N N . GLY A 1 169 ? -17.069 4.096 5.213 1.00 75.38 169 GLY A N 1
ATOM 1261 C CA . GLY A 1 169 ? -16.492 4.069 6.555 1.00 75.38 169 GLY A CA 1
ATOM 1262 C C . GLY A 1 169 ? -15.263 4.943 6.737 1.00 75.38 169 GLY A C 1
ATOM 1263 O O . GLY A 1 169 ? -14.522 5.220 5.790 1.00 75.38 169 GLY A O 1
ATOM 1264 N N . CYS A 1 170 ? -15.075 5.366 7.984 1.00 82.06 170 CYS A N 1
ATOM 1265 C CA . CYS A 1 170 ? -13.945 6.163 8.438 1.00 82.06 170 CYS A CA 1
ATOM 1266 C C . CYS A 1 170 ? -13.261 5.458 9.610 1.00 82.06 170 CYS A C 1
ATOM 1268 O O . CYS A 1 170 ? -13.925 5.151 10.602 1.00 82.06 170 CYS A O 1
ATOM 1270 N N . MET A 1 171 ? -11.953 5.249 9.500 1.00 85.88 171 MET A N 1
ATOM 1271 C CA . MET A 1 171 ? -11.106 4.710 10.565 1.00 85.88 171 MET A CA 1
ATOM 1272 C C . MET A 1 171 ? -9.904 5.611 10.797 1.00 85.88 171 MET A C 1
ATOM 1274 O O . MET A 1 171 ? -9.513 6.404 9.922 1.00 85.88 171 MET A O 1
ATOM 1278 N N . LYS A 1 172 ? -9.427 5.603 12.039 1.00 89.56 172 LYS A N 1
ATOM 1279 C CA . LYS A 1 172 ? -8.358 6.495 12.454 1.00 89.56 172 LYS A CA 1
ATOM 1280 C C . LYS A 1 172 ? -7.639 5.966 13.679 1.00 89.56 172 LYS A C 1
ATOM 1282 O O . LYS A 1 172 ? -8.103 6.184 14.802 1.00 89.56 172 LYS A O 1
ATOM 1287 N N . ASP A 1 173 ? -6.397 5.583 13.439 1.00 85.94 173 ASP A N 1
ATOM 1288 C CA . ASP A 1 173 ? -5.503 5.058 14.449 1.00 85.94 173 ASP A CA 1
ATOM 1289 C C . ASP A 1 173 ? -4.360 6.040 14.763 1.00 85.94 173 ASP A C 1
ATOM 1291 O O . ASP A 1 173 ? -3.693 6.617 13.891 1.00 85.94 173 ASP A O 1
ATOM 1295 N N . ILE A 1 174 ? -4.120 6.287 16.057 1.00 85.69 174 ILE A N 1
ATOM 1296 C CA . ILE A 1 174 ? -2.989 7.102 16.525 1.00 85.69 174 ILE A CA 1
ATOM 1297 C C . ILE A 1 174 ? -2.244 6.422 17.671 1.00 85.69 174 ILE A C 1
ATOM 1299 O O . ILE A 1 174 ? -2.738 6.362 18.798 1.00 85.69 174 ILE A O 1
ATOM 1303 N N . SER A 1 175 ? -0.975 6.084 17.418 1.00 82.81 175 SER A N 1
ATOM 1304 C CA . SER A 1 175 ? -0.038 5.563 18.417 1.00 82.81 175 SER A CA 1
ATOM 1305 C C . SER A 1 175 ? 1.108 6.540 18.709 1.00 82.81 175 SER A C 1
ATOM 1307 O O . SER A 1 175 ? 1.862 6.972 17.826 1.00 82.81 175 SER A O 1
ATOM 1309 N N . ARG A 1 176 ? 1.280 6.885 19.995 1.00 79.62 176 ARG A N 1
ATOM 1310 C CA . ARG A 1 176 ? 2.472 7.614 20.482 1.00 79.62 176 ARG A CA 1
ATOM 1311 C C . ARG A 1 176 ? 3.525 6.716 21.128 1.00 79.62 176 ARG A C 1
ATOM 1313 O O . ARG A 1 176 ? 4.706 7.059 21.075 1.00 79.62 176 ARG A O 1
ATOM 1320 N N . LYS A 1 177 ? 3.105 5.609 21.731 1.00 82.75 177 LYS A N 1
ATOM 1321 C CA . LYS A 1 177 ? 3.937 4.579 22.373 1.00 82.75 177 LYS A CA 1
ATOM 1322 C C . LYS A 1 177 ? 3.609 3.210 21.766 1.00 82.75 177 LYS A C 1
ATOM 1324 O O . LYS A 1 177 ? 2.586 3.121 21.089 1.00 82.75 177 LYS A O 1
ATOM 1329 N N . PRO A 1 178 ? 4.430 2.169 22.003 1.00 79.12 178 PRO A N 1
ATOM 1330 C CA . PRO A 1 178 ? 4.276 0.911 21.296 1.00 79.12 178 PRO A CA 1
ATOM 1331 C C . PRO A 1 178 ? 2.864 0.352 21.371 1.00 79.12 178 PRO A C 1
ATOM 1333 O O . PRO A 1 178 ? 2.341 0.190 22.465 1.00 79.12 178 PRO A O 1
ATOM 1336 N N . GLY A 1 179 ? 2.219 0.101 20.240 1.00 77.38 179 GLY A N 1
ATOM 1337 C CA . GLY A 1 179 ? 0.796 -0.206 20.283 1.00 77.38 179 GLY A CA 1
ATOM 1338 C C . GLY A 1 179 ? 0.245 -0.844 19.029 1.00 77.38 179 GLY A C 1
ATOM 1339 O O . GLY A 1 179 ? 0.820 -0.729 17.944 1.00 77.38 179 GLY A O 1
ATOM 1340 N N . CYS A 1 180 ? -0.889 -1.503 19.227 1.00 83.62 180 CYS A N 1
ATOM 1341 C CA . CYS A 1 180 ? -1.641 -2.204 18.204 1.00 83.62 180 CYS A CA 1
ATOM 1342 C C . CYS A 1 180 ? -3.062 -1.644 18.160 1.00 83.62 180 CYS A C 1
ATOM 1344 O O . CYS A 1 180 ? -3.729 -1.606 19.195 1.00 83.62 180 CYS A O 1
ATOM 1346 N N . MET A 1 181 ? -3.510 -1.234 16.981 1.00 86.94 181 MET A N 1
ATOM 1347 C CA . MET A 1 181 ? -4.885 -0.807 16.720 1.00 86.94 181 MET A CA 1
ATOM 1348 C C . MET A 1 181 ? -5.462 -1.608 15.567 1.00 86.94 181 MET A C 1
ATOM 1350 O O . MET A 1 181 ? -4.719 -2.130 14.718 1.00 86.94 181 MET A O 1
ATOM 1354 N N . LYS A 1 182 ? -6.770 -1.843 15.637 1.00 90.75 182 LYS A N 1
ATOM 1355 C CA . LYS A 1 182 ? -7.447 -2.683 14.665 1.00 90.75 182 LYS A CA 1
ATOM 1356 C C . LYS A 1 182 ? -8.925 -2.355 14.576 1.00 90.75 182 LYS A C 1
ATOM 1358 O O . LYS A 1 182 ? -9.717 -2.900 15.349 1.00 90.75 182 LYS A O 1
ATOM 1363 N N . ASP A 1 183 ? -9.272 -1.715 13.476 1.00 87.12 183 ASP A N 1
ATOM 1364 C CA . ASP A 1 183 ? -10.632 -1.332 13.158 1.00 87.12 183 ASP A CA 1
ATOM 1365 C C . ASP A 1 183 ? -11.217 -2.218 12.046 1.00 87.12 183 ASP A C 1
ATOM 1367 O O . ASP A 1 183 ? -10.620 -2.459 10.986 1.00 87.12 183 ASP A O 1
ATOM 1371 N N . ILE A 1 184 ? -12.413 -2.772 12.280 1.00 87.94 184 ILE A N 1
ATOM 1372 C CA . ILE A 1 184 ? -13.137 -3.574 11.283 1.00 87.94 184 ILE A CA 1
ATOM 1373 C C . ILE A 1 184 ? -14.591 -3.136 11.170 1.00 87.94 184 ILE A C 1
ATOM 1375 O O . ILE A 1 184 ? -15.382 -3.317 12.094 1.00 87.94 184 ILE A O 1
ATOM 1379 N N . SER A 1 185 ? -14.982 -2.734 9.961 1.00 83.50 185 SER A N 1
ATOM 1380 C CA . SER A 1 185 ? -16.363 -2.384 9.626 1.00 83.50 185 SER A CA 1
ATOM 1381 C C . SER A 1 185 ? -16.946 -3.197 8.478 1.00 83.50 185 SER A C 1
ATOM 1383 O O . SER A 1 185 ? -16.351 -3.358 7.404 1.00 83.50 185 SER A O 1
ATOM 1385 N N . ARG A 1 186 ? -18.149 -3.734 8.713 1.00 82.62 186 ARG A N 1
ATOM 1386 C CA . ARG A 1 186 ? -18.976 -4.387 7.680 1.00 82.62 186 ARG A CA 1
ATOM 1387 C C . ARG A 1 186 ? -20.154 -3.541 7.205 1.00 82.62 186 ARG A C 1
ATOM 1389 O O . ARG A 1 186 ? -20.783 -3.908 6.218 1.00 82.62 186 ARG A O 1
ATOM 1396 N N . THR A 1 187 ? -20.433 -2.467 7.920 1.00 83.12 187 THR A N 1
ATOM 1397 C CA . THR A 1 187 ? -21.549 -1.536 7.744 1.00 83.12 187 THR A CA 1
ATOM 1398 C C . THR A 1 187 ? -21.039 -0.110 7.921 1.00 83.12 187 THR A C 1
ATOM 1400 O O . THR A 1 187 ? -19.890 0.063 8.339 1.00 83.12 187 THR A O 1
ATOM 1403 N N . PRO A 1 188 ? -21.839 0.918 7.586 1.00 81.44 188 PRO A N 1
ATOM 1404 C CA . PRO A 1 188 ? -21.382 2.288 7.712 1.00 81.44 188 PRO A CA 1
ATOM 1405 C C . PRO A 1 188 ? -20.894 2.618 9.121 1.00 81.44 188 PRO A C 1
ATOM 1407 O O . PRO A 1 188 ? -21.637 2.442 10.081 1.00 81.44 188 PRO A O 1
ATOM 1410 N N . SER A 1 189 ? -19.643 3.052 9.265 1.00 83.12 189 SER A N 1
ATOM 1411 C CA . SER A 1 189 ? -19.037 3.173 10.593 1.00 83.12 189 SER A CA 1
ATOM 1412 C C . SER A 1 189 ? -18.019 4.293 10.707 1.00 83.12 189 SER A C 1
ATOM 1414 O O . SER A 1 189 ? -17.307 4.612 9.750 1.00 83.12 189 SER A O 1
ATOM 1416 N N . CYS A 1 190 ? -17.874 4.787 11.930 1.00 84.94 190 CYS A N 1
ATOM 1417 C CA . CYS A 1 190 ? -16.793 5.672 12.331 1.00 84.94 190 CYS A CA 1
ATOM 1418 C C . CYS A 1 190 ? -16.063 5.053 13.528 1.00 84.94 190 CYS A C 1
ATOM 1420 O O . CYS A 1 190 ? -16.681 4.881 14.577 1.00 84.94 190 CYS A O 1
ATOM 1422 N N . MET A 1 191 ? -14.786 4.707 13.370 1.00 88.31 191 MET A N 1
ATOM 1423 C CA . MET A 1 191 ? -13.933 4.189 14.448 1.00 88.31 191 MET A CA 1
ATOM 1424 C C . MET A 1 191 ? -12.746 5.123 14.669 1.00 88.31 191 MET A C 1
ATOM 1426 O O . MET A 1 191 ? -12.329 5.869 13.768 1.00 88.31 191 MET A O 1
ATOM 1430 N N . LYS A 1 192 ? -12.305 5.197 15.924 1.00 91.31 192 LYS A N 1
ATOM 1431 C CA . LYS A 1 192 ? -11.264 6.130 16.331 1.00 91.31 192 LYS A CA 1
ATOM 1432 C C . LYS A 1 192 ? -10.543 5.640 17.573 1.00 91.31 192 LYS A C 1
ATOM 1434 O O . LYS A 1 192 ? -11.014 5.884 18.689 1.00 91.31 192 LYS A O 1
ATOM 1439 N N . ASP A 1 193 ? -9.311 5.219 17.346 1.00 87.75 193 ASP A N 1
ATOM 1440 C CA . ASP A 1 193 ? -8.399 4.738 18.364 1.00 87.75 193 ASP A CA 1
ATOM 1441 C C . ASP A 1 193 ? -7.285 5.753 18.667 1.00 87.75 193 ASP A C 1
ATOM 1443 O O . ASP A 1 193 ? -6.606 6.308 17.790 1.00 87.75 193 ASP A O 1
ATOM 1447 N N . ILE A 1 194 ? -7.075 6.043 19.955 1.00 87.31 194 ILE A N 1
ATOM 1448 C CA . ILE A 1 194 ? -5.975 6.902 20.414 1.00 8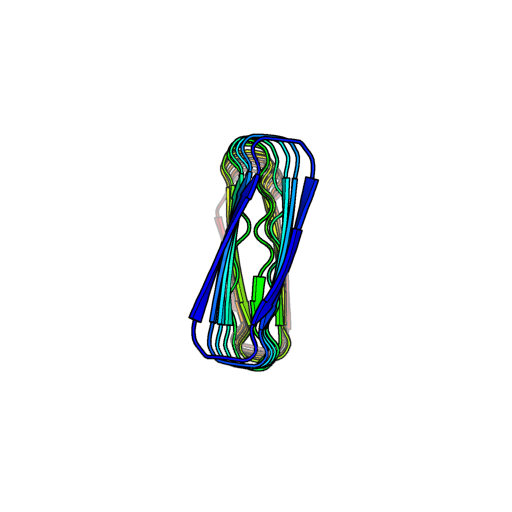7.31 194 ILE A CA 1
ATOM 1449 C C . ILE A 1 194 ? -5.245 6.281 21.598 1.00 87.31 194 ILE A C 1
ATOM 1451 O O . ILE A 1 194 ? -5.785 6.209 22.705 1.00 87.31 194 ILE A O 1
ATOM 1455 N N . SER A 1 195 ? -3.948 6.013 21.413 1.00 83.75 195 SER A N 1
ATOM 1456 C CA . SER A 1 195 ? -3.051 5.581 22.483 1.00 83.75 195 SER A CA 1
ATOM 1457 C C . SER A 1 195 ? -1.908 6.547 22.774 1.00 83.75 195 SER A C 1
ATOM 1459 O O . SER A 1 195 ? -1.164 7.019 21.902 1.00 83.75 195 SER A O 1
ATOM 1461 N N . ARG A 1 196 ? -1.748 6.857 24.065 1.00 82.75 196 ARG A N 1
ATOM 1462 C CA . ARG A 1 196 ? -0.593 7.614 24.588 1.00 82.75 196 ARG A CA 1
ATOM 1463 C C . ARG A 1 196 ? 0.445 6.732 25.281 1.00 82.75 196 ARG A C 1
ATOM 1465 O O . ARG A 1 196 ? 1.567 7.178 25.514 1.00 82.75 196 ARG A O 1
ATOM 1472 N N . THR A 1 197 ? 0.072 5.500 25.577 1.00 82.00 197 THR A N 1
ATOM 1473 C CA . THR A 1 197 ? 0.814 4.490 26.335 1.00 82.00 197 THR A CA 1
ATOM 1474 C C . THR A 1 197 ? 0.779 3.166 25.579 1.00 82.00 197 THR A C 1
ATOM 1476 O O . THR A 1 197 ? 0.087 3.085 24.564 1.00 82.00 197 THR A O 1
ATOM 1479 N N . PRO A 1 198 ? 1.520 2.138 26.028 1.00 82.31 198 PRO A N 1
ATOM 1480 C CA . PRO A 1 198 ? 1.434 0.837 25.396 1.00 82.31 198 PRO A CA 1
ATOM 1481 C C . PRO A 1 198 ? 0.017 0.274 25.439 1.00 82.31 198 PRO A C 1
ATOM 1483 O O . PRO A 1 198 ? -0.553 0.155 26.519 1.00 82.31 198 PRO A O 1
ATOM 1486 N N . SER A 1 199 ? -0.570 -0.027 24.284 1.00 82.19 199 SER A N 1
ATOM 1487 C CA . SER A 1 199 ? -1.983 -0.407 24.229 1.00 82.19 199 SER A CA 1
ATOM 1488 C C . SER A 1 199 ? -2.315 -1.348 23.084 1.00 82.19 199 SER A C 1
ATOM 1490 O O . SER A 1 199 ? -1.690 -1.292 22.022 1.00 82.19 199 SER A O 1
ATOM 1492 N N . CYS A 1 200 ? -3.373 -2.130 23.282 1.00 84.00 200 CYS A N 1
ATOM 1493 C CA . CYS A 1 200 ? -4.029 -2.889 22.222 1.00 84.00 200 CYS A CA 1
ATOM 1494 C C . CYS A 1 200 ? -5.505 -2.482 22.134 1.00 84.00 200 CYS A C 1
ATOM 1496 O O . CYS A 1 200 ? -6.243 -2.710 23.088 1.00 84.00 200 CYS A O 1
ATOM 1498 N N . MET A 1 201 ? -5.930 -1.893 21.020 1.00 87.12 201 MET A N 1
ATOM 1499 C CA . MET A 1 201 ? -7.330 -1.527 20.764 1.00 87.12 201 MET A CA 1
ATOM 1500 C C . MET A 1 201 ? -7.876 -2.351 19.600 1.00 87.12 201 MET A C 1
ATOM 1502 O O . MET A 1 201 ? -7.117 -2.821 18.738 1.00 87.12 201 MET A O 1
ATOM 1506 N N . LYS A 1 202 ? -9.169 -2.665 19.672 1.00 90.69 202 LYS A N 1
ATOM 1507 C CA . LYS A 1 202 ? -9.825 -3.535 18.704 1.00 90.69 202 LYS A CA 1
ATOM 1508 C C . LYS A 1 202 ? -11.312 -3.234 18.623 1.00 90.69 202 LYS A C 1
ATOM 1510 O O . LYS A 1 202 ? -12.082 -3.764 19.431 1.00 90.69 202 LYS A O 1
ATOM 1515 N N . ASP A 1 203 ? -11.684 -2.603 17.523 1.00 88.94 203 ASP A N 1
ATOM 1516 C CA . ASP A 1 203 ? -13.055 -2.229 17.226 1.00 88.94 203 ASP A CA 1
ATOM 1517 C C . ASP A 1 203 ? -13.639 -3.114 16.123 1.00 88.94 203 ASP A C 1
ATOM 1519 O O . ASP A 1 203 ? -13.043 -3.370 15.067 1.00 88.94 203 ASP A O 1
ATOM 1523 N N . ILE A 1 204 ? -14.833 -3.652 16.377 1.00 88.62 204 ILE A N 1
ATOM 1524 C CA . ILE A 1 204 ? -15.584 -4.443 15.402 1.00 88.62 204 ILE A CA 1
ATOM 1525 C C . ILE A 1 204 ? -17.015 -3.935 15.311 1.00 88.62 204 ILE A C 1
ATOM 1527 O O . ILE A 1 204 ? -17.818 -4.133 16.219 1.00 88.62 204 ILE A O 1
ATOM 1531 N N . SER A 1 205 ? -17.358 -3.429 14.131 1.00 86.50 205 SER A N 1
ATOM 1532 C CA . SER A 1 205 ? -18.696 -2.982 13.768 1.00 86.50 205 SER A CA 1
ATOM 1533 C C . SER A 1 205 ? -19.363 -3.919 12.756 1.00 86.50 205 SER A C 1
ATOM 1535 O O . SER A 1 205 ? -18.859 -4.144 11.643 1.00 86.50 205 SER A O 1
ATOM 1537 N N . ARG A 1 206 ? -20.504 -4.506 13.151 1.00 85.62 206 ARG A N 1
ATOM 1538 C CA . ARG A 1 206 ? -21.388 -5.301 12.269 1.00 85.62 206 ARG A CA 1
ATOM 1539 C C . ARG A 1 206 ? -22.688 -4.586 11.893 1.00 85.62 206 ARG A C 1
ATOM 1541 O O . ARG A 1 206 ? -23.401 -5.080 11.024 1.00 85.62 206 ARG A O 1
ATOM 1548 N N . THR A 1 207 ? -22.970 -3.469 12.541 1.00 84.44 207 THR A N 1
ATOM 1549 C CA . THR A 1 207 ? -24.132 -2.594 12.356 1.00 84.44 207 THR A CA 1
ATOM 1550 C C . THR A 1 207 ? -23.668 -1.142 12.287 1.00 84.44 207 THR A C 1
ATOM 1552 O O . THR A 1 207 ? -22.539 -0.854 12.684 1.00 84.44 207 THR A O 1
ATOM 1555 N N . PRO A 1 208 ? -24.487 -0.205 11.777 1.00 85.94 208 PRO A N 1
ATOM 1556 C CA . PRO A 1 208 ? -24.095 1.196 11.737 1.00 85.94 208 PRO A CA 1
ATOM 1557 C C . PRO A 1 208 ? -23.684 1.710 13.119 1.00 85.94 208 PRO A C 1
ATOM 1559 O O . PRO A 1 208 ? -24.486 1.666 14.051 1.00 85.94 208 PRO A O 1
ATOM 1562 N N . SER A 1 209 ? -22.432 2.145 13.279 1.00 86.69 209 SER A N 1
ATOM 1563 C CA . SER A 1 209 ? -21.924 2.481 14.612 1.00 86.69 209 SER A CA 1
ATOM 1564 C C . SER A 1 209 ? -20.799 3.502 14.631 1.00 86.69 209 SER A C 1
ATOM 1566 O O . SER A 1 209 ? -20.008 3.619 13.690 1.00 86.69 209 SER A O 1
ATOM 1568 N N . CYS A 1 210 ? -20.690 4.167 15.777 1.00 86.56 210 CYS A N 1
ATOM 1569 C CA . CYS A 1 210 ? -19.585 5.053 16.115 1.00 86.56 210 CYS A CA 1
ATOM 1570 C C . CYS A 1 210 ? -18.842 4.488 17.328 1.00 86.56 210 CYS A C 1
ATOM 1572 O O . CYS A 1 210 ? -19.447 4.365 18.390 1.00 86.56 210 CYS A O 1
ATOM 1574 N N . ILE A 1 211 ? -17.560 4.158 17.185 1.00 88.50 211 ILE A N 1
ATOM 1575 C CA . ILE A 1 211 ? -16.713 3.662 18.278 1.00 88.50 211 ILE A CA 1
ATOM 1576 C C . ILE A 1 211 ? -15.584 4.661 18.514 1.00 88.50 211 ILE A C 1
ATOM 1578 O O . ILE A 1 211 ? -15.092 5.311 17.582 1.00 88.50 211 ILE A O 1
ATOM 1582 N N . LYS A 1 212 ? -15.258 4.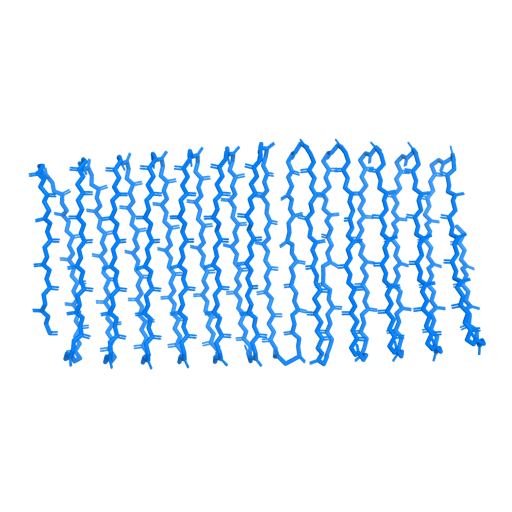885 19.787 1.00 90.62 212 LYS A N 1
ATOM 1583 C CA . LYS A 1 212 ? -14.228 5.837 20.175 1.00 90.62 212 LYS A CA 1
ATOM 1584 C C . LYS A 1 212 ? -13.498 5.381 21.422 1.00 90.62 212 LYS A C 1
ATOM 1586 O O . LYS A 1 212 ? -14.013 5.534 22.532 1.00 90.62 212 LYS A O 1
ATOM 1591 N N . ASP A 1 213 ? -12.227 5.100 21.213 1.00 88.38 213 ASP A N 1
ATOM 1592 C CA . ASP A 1 213 ? -11.351 4.479 22.181 1.00 88.38 213 ASP A CA 1
ATOM 1593 C C . ASP A 1 213 ? -10.176 5.401 22.510 1.00 88.38 213 ASP A C 1
ATOM 1595 O O . ASP A 1 213 ? -9.433 5.903 21.656 1.00 88.38 213 ASP A O 1
ATOM 1599 N N . ILE A 1 214 ? -10.037 5.717 23.800 1.00 87.56 214 ILE A N 1
ATOM 1600 C CA . ILE A 1 214 ? -8.942 6.542 24.311 1.00 87.56 214 ILE A CA 1
ATOM 1601 C C . ILE A 1 214 ? -8.235 5.827 25.458 1.00 87.56 214 ILE A C 1
ATOM 1603 O O . ILE A 1 214 ? -8.725 5.798 26.588 1.00 87.56 214 ILE A O 1
ATOM 1607 N N . SER A 1 215 ? -7.007 5.382 25.186 1.00 84.94 215 SER A N 1
ATOM 1608 C CA . SER A 1 215 ? -6.094 4.819 26.179 1.00 84.94 215 SER A CA 1
ATOM 1609 C C . SER A 1 215 ? -5.089 5.861 26.684 1.00 84.94 215 SER A C 1
ATOM 1611 O O . SER A 1 215 ? -4.259 6.398 25.932 1.00 84.94 215 SER A O 1
ATOM 1613 N N . ARG A 1 216 ? -5.170 6.168 27.989 1.00 82.94 216 ARG A N 1
ATOM 1614 C CA . ARG A 1 216 ? -4.187 7.010 28.709 1.00 82.94 216 ARG A CA 1
ATOM 1615 C C . ARG A 1 216 ? -3.275 6.222 29.651 1.00 82.94 216 ARG A C 1
ATOM 1617 O O . ARG A 1 216 ? -2.300 6.788 30.140 1.00 82.94 216 ARG A O 1
ATOM 1624 N N . THR A 1 217 ? -3.585 4.956 29.881 1.00 80.88 217 THR A N 1
ATOM 1625 C CA . THR A 1 217 ? -2.840 4.005 30.709 1.00 80.88 217 THR A CA 1
ATOM 1626 C C . THR A 1 217 ? -2.566 2.733 29.906 1.00 80.88 217 THR A C 1
ATOM 1628 O O . THR A 1 217 ? -3.277 2.466 28.930 1.00 80.88 217 THR A O 1
ATOM 1631 N N . PRO A 1 218 ? -1.539 1.941 30.264 1.00 82.88 218 PRO A N 1
ATOM 1632 C CA . PRO A 1 218 ? -1.320 0.647 29.639 1.00 82.88 218 PRO A CA 1
ATOM 1633 C C . PRO A 1 218 ? -2.545 -0.258 29.775 1.00 82.88 218 PRO A C 1
ATOM 1635 O O . PRO A 1 218 ? -3.112 -0.381 30.862 1.00 82.88 218 PRO A O 1
ATOM 1638 N N . GLY A 1 219 ? -2.962 -0.888 28.680 1.00 81.38 219 GLY A N 1
ATOM 1639 C CA . GLY A 1 219 ? -4.151 -1.732 28.712 1.00 81.38 219 GLY A CA 1
ATOM 1640 C C . GLY A 1 219 ? -4.657 -2.155 27.345 1.00 81.38 219 GLY A C 1
ATOM 1641 O O . GLY A 1 219 ? -4.089 -1.807 26.306 1.00 81.38 219 GLY A O 1
ATOM 1642 N N . CYS A 1 220 ? -5.745 -2.920 27.372 1.00 81.81 220 CYS A N 1
ATOM 1643 C CA . CYS A 1 220 ? -6.418 -3.382 26.165 1.00 81.81 220 CYS A CA 1
ATOM 1644 C C . CYS A 1 220 ? -7.870 -2.904 26.147 1.00 81.81 220 CYS A C 1
ATOM 1646 O O . CYS A 1 220 ? -8.529 -2.938 27.184 1.00 81.81 220 CYS A O 1
ATOM 1648 N N . MET A 1 221 ? -8.373 -2.503 24.984 1.00 86.44 221 MET A N 1
ATOM 1649 C CA . MET A 1 221 ? -9.793 -2.218 24.768 1.00 86.44 221 MET A CA 1
ATOM 1650 C C . MET A 1 221 ? -10.314 -3.078 23.624 1.00 86.44 221 MET A C 1
ATOM 1652 O O . MET A 1 221 ? -9.565 -3.467 22.718 1.00 86.44 221 MET A O 1
ATOM 1656 N N . LYS A 1 222 ? -11.572 -3.490 23.749 1.00 88.88 222 LYS A N 1
ATOM 1657 C CA . LYS A 1 222 ? -12.219 -4.346 22.769 1.00 88.88 222 LYS A CA 1
ATOM 1658 C C . LYS A 1 222 ? -13.702 -4.035 22.712 1.00 88.88 222 LYS A C 1
ATOM 1660 O O . LYS A 1 222 ? -14.455 -4.501 23.571 1.00 88.88 222 LYS A O 1
ATOM 1665 N N . ASP A 1 223 ? -14.085 -3.421 21.610 1.00 87.88 223 ASP A N 1
ATOM 1666 C CA . ASP A 1 223 ? -15.438 -2.976 21.357 1.00 87.88 223 ASP A CA 1
ATOM 1667 C C . ASP A 1 223 ? -16.056 -3.771 20.209 1.00 87.88 223 ASP A C 1
ATOM 1669 O O . ASP A 1 223 ? -15.491 -3.926 19.122 1.00 87.88 223 ASP A O 1
ATOM 1673 N N . ILE A 1 224 ? -17.226 -4.356 20.467 1.00 87.19 224 ILE A N 1
ATOM 1674 C CA . ILE A 1 224 ? -18.013 -5.052 19.449 1.00 87.19 224 ILE A CA 1
ATOM 1675 C C . ILE A 1 224 ? -19.427 -4.481 19.422 1.00 87.19 224 ILE A C 1
ATOM 1677 O O . ILE A 1 224 ? -20.188 -4.723 20.355 1.00 87.19 224 ILE A O 1
ATOM 1681 N N . SER A 1 225 ? -19.796 -3.831 18.313 1.00 86.44 225 SER A N 1
ATOM 1682 C CA . SER A 1 225 ? -21.181 -3.446 18.019 1.00 86.44 225 SER A CA 1
ATOM 1683 C C . SER A 1 225 ? -21.864 -4.467 17.099 1.00 86.44 225 SER A C 1
ATOM 1685 O O . SER A 1 225 ? -21.417 -4.782 15.985 1.00 86.44 225 SER A O 1
ATOM 1687 N N . ARG A 1 226 ? -22.966 -5.017 17.599 1.00 84.69 226 ARG A N 1
ATOM 1688 C CA . ARG A 1 226 ? -23.951 -5.879 16.938 1.00 84.69 226 ARG A CA 1
ATOM 1689 C C . ARG A 1 226 ? -25.320 -5.211 16.850 1.00 84.69 226 ARG A C 1
ATOM 1691 O O . ARG A 1 226 ? -26.158 -5.706 16.102 1.00 84.69 226 ARG A O 1
ATOM 1698 N N . THR A 1 227 ? -25.531 -4.112 17.567 1.00 83.00 227 THR A N 1
ATOM 1699 C CA . THR A 1 227 ? -26.691 -3.229 17.425 1.00 83.00 227 THR A CA 1
ATOM 1700 C C . THR A 1 227 ? -26.252 -1.832 16.966 1.00 83.00 227 THR A C 1
ATOM 1702 O O . THR A 1 227 ? -25.076 -1.474 17.107 1.00 83.00 227 THR A O 1
ATOM 1705 N N . PRO A 1 228 ? -27.120 -1.047 16.302 1.00 84.44 228 PRO A N 1
ATOM 1706 C CA . PRO A 1 228 ? -26.779 0.321 15.929 1.00 84.44 228 PRO A CA 1
ATOM 1707 C C . PRO A 1 228 ? -26.574 1.198 17.167 1.00 84.44 228 PRO A C 1
ATOM 1709 O O . PRO A 1 228 ? -27.388 1.161 18.087 1.00 84.44 228 PRO A O 1
ATOM 1712 N N . GLY A 1 229 ? -25.515 2.008 17.196 1.00 84.19 229 GLY A N 1
ATOM 1713 C CA . GLY A 1 229 ? -25.252 2.845 18.366 1.00 84.19 229 GLY A CA 1
ATOM 1714 C C . GLY A 1 229 ? -23.855 3.447 18.446 1.00 84.19 229 GLY A C 1
ATOM 1715 O O . GLY A 1 229 ? -23.039 3.342 17.525 1.00 84.19 229 GLY A O 1
ATOM 1716 N N . CYS A 1 230 ? -23.600 4.099 19.579 1.00 85.38 230 CYS A N 1
ATOM 1717 C CA . CYS A 1 230 ? -22.354 4.796 19.863 1.00 85.38 230 CYS A CA 1
ATOM 1718 C C . CYS A 1 230 ? -21.681 4.201 21.103 1.00 85.38 230 CYS A C 1
ATOM 1720 O O . CYS A 1 230 ? -22.250 4.252 22.193 1.00 85.38 230 CYS A O 1
ATOM 1722 N N . MET A 1 231 ? -20.448 3.723 20.948 1.00 85.88 231 MET A N 1
ATOM 1723 C CA . MET A 1 231 ? -19.579 3.310 22.046 1.00 85.88 231 MET A CA 1
ATOM 1724 C C . MET A 1 231 ? -18.475 4.341 22.259 1.00 85.88 231 MET A C 1
ATOM 1726 O O . MET A 1 231 ? -17.988 4.991 21.329 1.00 85.88 231 MET A O 1
ATOM 1730 N N . LYS A 1 232 ? -18.130 4.547 23.528 1.00 86.38 232 LYS A N 1
ATOM 1731 C CA . LYS A 1 232 ? -17.077 5.471 23.927 1.00 86.38 232 LYS A CA 1
ATOM 1732 C C . LYS A 1 232 ? -16.382 4.946 25.168 1.00 86.38 232 LYS A C 1
ATOM 1734 O O . LYS A 1 232 ? -16.972 4.993 26.255 1.00 86.38 232 LYS A O 1
ATOM 1739 N N . ASP A 1 233 ? -15.117 4.584 24.999 1.00 83.75 233 ASP A N 1
ATOM 1740 C CA . ASP A 1 233 ? -14.262 4.091 26.065 1.00 83.75 233 ASP A CA 1
ATOM 1741 C C . ASP A 1 233 ? -13.090 5.026 26.326 1.00 83.75 233 ASP A C 1
ATOM 1743 O O . ASP A 1 233 ? -12.404 5.549 25.443 1.00 83.75 233 ASP A O 1
ATOM 1747 N N . ILE A 1 234 ? -12.903 5.310 27.613 1.00 82.31 234 ILE A N 1
ATOM 1748 C CA . ILE A 1 234 ? -11.790 6.109 28.107 1.00 82.31 234 ILE A CA 1
ATOM 1749 C C . ILE A 1 234 ? -11.166 5.333 29.258 1.00 82.31 234 ILE A C 1
ATOM 1751 O O . ILE A 1 234 ? -11.644 5.414 30.391 1.00 82.31 234 ILE A O 1
ATOM 1755 N N . SER A 1 235 ? -10.074 4.619 28.986 1.00 76.31 235 SER A N 1
ATOM 1756 C CA . SER A 1 235 ? -9.318 3.961 30.047 1.00 76.31 235 SER A CA 1
ATOM 1757 C C . SER A 1 235 ? -8.457 4.987 30.793 1.00 76.31 235 SER A C 1
ATOM 1759 O O . SER A 1 235 ? -7.586 5.666 30.230 1.00 76.31 235 SER A O 1
ATOM 1761 N N . ARG A 1 236 ? -8.767 5.154 32.086 1.00 66.38 236 ARG A N 1
ATOM 1762 C CA . ARG A 1 236 ? -7.999 5.963 33.053 1.00 66.38 236 ARG A CA 1
ATOM 1763 C C . ARG A 1 236 ? -7.339 5.112 34.148 1.00 66.38 236 ARG A C 1
ATOM 1765 O O . ARG A 1 236 ? -6.629 5.660 34.981 1.00 66.38 236 ARG A O 1
ATOM 1772 N N . THR A 1 237 ? -7.559 3.800 34.134 1.00 56.94 237 THR A N 1
ATOM 1773 C CA . THR A 1 237 ? -7.059 2.811 35.103 1.00 56.94 237 THR A CA 1
ATOM 1774 C C . THR A 1 237 ? -6.335 1.673 34.367 1.00 56.94 237 THR A C 1
ATOM 1776 O O . THR A 1 237 ? -6.446 1.557 33.145 1.00 56.94 237 THR A O 1
ATOM 1779 N N . HIS A 1 238 ? -5.530 0.868 35.068 1.00 61.78 238 HIS A N 1
ATOM 1780 C CA . HIS A 1 238 ? -4.899 -0.320 34.472 1.00 61.78 238 HIS A CA 1
ATOM 1781 C C . HIS A 1 238 ? -5.947 -1.424 34.279 1.00 61.78 238 HIS A C 1
ATOM 1783 O O . HIS A 1 238 ? -6.685 -1.728 35.213 1.00 61.78 238 HIS A O 1
ATOM 1789 N N . GLY A 1 239 ? -6.015 -2.032 33.090 1.00 64.75 239 GLY A N 1
ATOM 1790 C CA . GLY A 1 239 ? -6.909 -3.168 32.852 1.00 64.75 239 GLY A CA 1
ATOM 1791 C C . GLY A 1 239 ? -7.320 -3.379 31.397 1.00 64.75 239 GLY A C 1
ATOM 1792 O O . GLY A 1 239 ? -6.967 -2.609 30.501 1.00 64.75 239 GLY A O 1
ATOM 1793 N N . CYS A 1 240 ? -8.067 -4.461 31.171 1.00 74.88 240 CYS A N 1
ATOM 1794 C CA . CYS A 1 240 ? -8.709 -4.748 29.892 1.00 74.88 240 CYS A CA 1
ATOM 1795 C C . CYS A 1 240 ? -10.180 -4.321 29.946 1.00 74.88 240 CYS A C 1
ATOM 1797 O O . CYS A 1 240 ? -10.929 -4.856 30.761 1.00 74.88 240 CYS A O 1
ATOM 1799 N N . ILE A 1 241 ? -10.599 -3.416 29.063 1.00 81.12 241 ILE A N 1
ATOM 1800 C CA . ILE A 1 241 ? -12.006 -3.047 28.882 1.00 81.12 241 ILE A CA 1
ATOM 1801 C C . ILE A 1 241 ? -12.565 -3.861 27.715 1.00 81.12 241 ILE A C 1
ATOM 1803 O O . ILE A 1 241 ? -11.903 -4.042 26.692 1.00 81.12 241 ILE A O 1
ATOM 1807 N N . LYS A 1 242 ? -13.761 -4.420 27.895 1.00 83.44 242 LYS A N 1
ATOM 1808 C CA . LYS A 1 242 ? -14.491 -5.116 26.835 1.00 83.44 242 LYS A CA 1
ATOM 1809 C C . LYS A 1 242 ? -15.925 -4.606 26.829 1.00 83.44 242 LYS A C 1
ATOM 1811 O O . LYS A 1 242 ? -16.630 -4.851 27.810 1.00 83.44 242 LYS A O 1
ATOM 1816 N N . LYS A 1 243 ? -16.368 -3.981 25.739 1.00 82.25 243 LYS A N 1
ATOM 1817 C CA . LYS A 1 243 ? -17.784 -3.681 25.522 1.00 82.25 243 LYS A CA 1
ATOM 1818 C C . LYS A 1 243 ? -18.357 -4.482 24.369 1.00 82.25 243 LYS A C 1
ATOM 1820 O O . LYS A 1 243 ? -17.744 -4.694 23.324 1.00 82.25 243 LYS A O 1
ATOM 1825 N N . TYR A 1 244 ? -19.569 -4.956 24.609 1.00 83.75 244 TYR A N 1
ATOM 1826 C CA . TYR A 1 244 ? -20.389 -5.658 23.642 1.00 83.75 244 TYR A CA 1
ATOM 1827 C C . TYR A 1 244 ? -21.752 -4.981 23.668 1.00 83.75 244 TYR A C 1
ATOM 1829 O O . TYR A 1 244 ? -22.387 -4.947 24.722 1.00 83.75 244 TYR A O 1
ATOM 1837 N N . GLN A 1 245 ? -22.169 -4.431 22.534 1.00 70.94 245 GLN A N 1
ATOM 1838 C CA . GLN A 1 245 ? -23.480 -3.815 22.349 1.00 70.94 245 GLN A CA 1
ATOM 1839 C C . GLN A 1 245 ? -24.171 -4.414 21.131 1.00 70.94 245 GLN A C 1
ATOM 1841 O O . GLN A 1 245 ? -23.455 -4.832 20.199 1.00 70.94 245 GLN A O 1
#

Sequence (245 aa):
MKDISRTPGCIKDISRTPGCMKDISRTPCCMKDISSTPSCMKDISRTPGCMKDISRTPGCIKDISRTPGCMKDISRTPSCMKDISRTQGCMKDISRTPSCMKDISRTPGCMKDISRKPGCMKDISRTPSCMKDISRTPGCMKDISRTPGCMKDISRTPSCMKDISRTPGCMKDISRKPGCMKDISRTPSCMKDISRTPSCMKDISRTPSCIKDISRTPGCMKDISRTPGCMKDISRTHGCIKKYQ